Protein AF-0000000082932076 (afdb_homodimer)

pLDDT: mean 90.78, std 7.31, range [43.69, 97.94]

Solvent-accessible surface area (backbone atoms only — not comparable to full-atom values): 14473 Å² total; per-residue (Å²): 127,74,61,69,39,83,71,41,69,59,84,56,41,47,95,61,57,93,89,47,45,58,58,37,38,31,54,35,79,91,73,51,29,33,40,34,33,28,68,79,26,30,40,34,36,27,36,62,89,76,50,41,76,77,48,76,46,77,41,65,89,72,43,81,43,96,82,33,36,67,33,32,56,42,68,37,76,91,74,47,23,36,44,35,32,24,35,54,12,43,29,33,36,31,33,61,87,77,67,43,78,40,78,63,47,68,41,82,72,13,27,29,19,48,28,53,37,96,83,64,52,35,34,42,34,28,25,62,77,36,29,45,35,33,32,27,101,123,73,61,69,38,83,70,41,71,60,85,57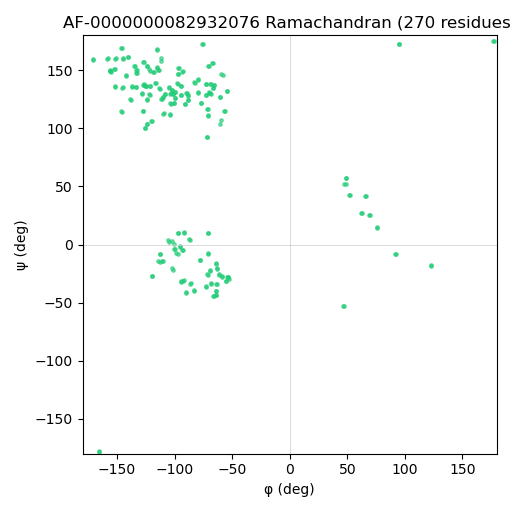,41,47,92,60,57,93,90,46,47,59,58,38,38,32,53,35,79,92,73,51,28,32,39,34,32,28,68,80,26,29,41,33,37,26,36,63,88,76,48,41,75,76,47,76,46,76,42,64,90,73,42,82,43,96,82,33,35,69,34,32,58,42,66,36,75,91,74,49,23,35,44,34,33,24,35,55,11,42,29,33,37,33,33,60,89,77,66,42,78,40,79,65,47,68,42,84,74,13,28,29,19,47,27,52,38,96,83,64,51,34,34,42,36,28,24,63,76,37,29,45,34,31,32,28,101

Structure (mmCIF, N/CA/C/O backbone):
data_AF-0000000082932076-model_v1
#
loop_
_entity.id
_entity.type
_entity.pdbx_description
1 polymer 'Elongator complex protein 1'
#
loop_
_atom_site.group_PDB
_atom_site.id
_atom_site.type_symbol
_atom_site.label_atom_id
_atom_site.label_alt_id
_atom_site.label_comp_id
_atom_site.label_asym_id
_atom_site.label_entity_id
_atom_site.label_seq_id
_atom_site.pdbx_PDB_ins_code
_atom_site.Cartn_x
_atom_site.Cartn_y
_atom_site.Cartn_z
_atom_site.occupancy
_atom_site.B_iso_or_equiv
_atom_site.auth_seq_id
_atom_site.auth_comp_id
_atom_site.auth_asym_id
_atom_site.auth_atom_id
_atom_site.pdbx_PDB_model_num
ATOM 1 N N . MET A 1 1 ? 21.031 0.774 -13.648 1 44.94 1 MET A N 1
ATOM 2 C CA . MET A 1 1 ? 21.016 0.98 -12.203 1 44.94 1 MET A CA 1
ATOM 3 C C . MET A 1 1 ? 20.672 2.426 -11.859 1 44.94 1 MET A C 1
ATOM 5 O O . MET A 1 1 ? 21.5 3.32 -12.008 1 44.94 1 MET A O 1
ATOM 9 N N . LYS A 1 2 ? 19.531 2.842 -12.305 1 58.34 2 LYS A N 1
ATOM 10 C CA . LYS A 1 2 ? 19.328 4.285 -12.281 1 58.34 2 LYS A CA 1
ATOM 11 C C . LYS A 1 2 ? 19.484 4.852 -10.875 1 58.34 2 LYS A C 1
ATOM 13 O O . LYS A 1 2 ? 19.031 4.246 -9.898 1 58.34 2 LYS A O 1
ATOM 18 N N . ASN A 1 3 ? 20.375 5.594 -10.641 1 73.44 3 ASN A N 1
ATOM 19 C CA . ASN A 1 3 ? 20.828 6.168 -9.375 1 73.44 3 ASN A CA 1
ATOM 20 C C . ASN A 1 3 ? 19.719 7 -8.719 1 73.44 3 ASN A C 1
ATOM 22 O O . ASN A 1 3 ? 19.172 7.902 -9.352 1 73.44 3 ASN A O 1
ATOM 26 N N . LEU A 1 4 ? 19.188 6.465 -7.715 1 83.44 4 LE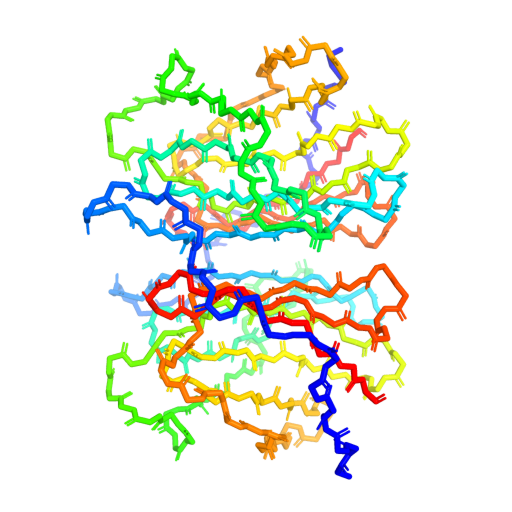U A N 1
ATOM 27 C CA . LEU A 1 4 ? 18.266 7.266 -6.93 1 83.44 4 LEU A CA 1
ATOM 28 C C . LEU A 1 4 ? 18.953 8.5 -6.363 1 83.44 4 LEU A C 1
ATOM 30 O O . LEU A 1 4 ? 20.094 8.43 -5.918 1 83.44 4 LEU A O 1
ATOM 34 N N . VAL A 1 5 ? 18.375 9.586 -6.617 1 87.62 5 VAL A N 1
ATOM 35 C CA . VAL A 1 5 ? 18.922 10.844 -6.121 1 87.62 5 VAL A CA 1
ATOM 36 C C . VAL A 1 5 ? 18.031 11.383 -4.992 1 87.62 5 VAL A C 1
ATOM 38 O O . VAL A 1 5 ? 16.812 11.461 -5.137 1 87.62 5 VAL A O 1
ATOM 41 N N . LEU A 1 6 ? 18.688 11.703 -3.941 1 88.81 6 LEU A N 1
ATOM 42 C CA . LEU A 1 6 ? 17.969 12.359 -2.846 1 88.81 6 LEU A CA 1
ATOM 43 C C . LEU A 1 6 ? 17.594 13.789 -3.217 1 88.81 6 LEU A C 1
ATOM 45 O O . LEU A 1 6 ? 18.469 14.602 -3.523 1 88.81 6 LEU A O 1
ATOM 49 N N . GLN A 1 7 ? 16.281 13.984 -3.266 1 86.25 7 GLN A N 1
ATOM 50 C CA . GLN A 1 7 ? 15.805 15.32 -3.617 1 86.25 7 GLN A CA 1
ATOM 51 C C . GLN A 1 7 ? 15.633 16.188 -2.375 1 86.25 7 GLN A C 1
ATOM 53 O O . GLN A 1 7 ? 15.938 17.375 -2.398 1 86.25 7 GLN A O 1
ATOM 58 N N . ARG A 1 8 ? 15.117 15.625 -1.383 1 87.25 8 ARG A N 1
ATOM 59 C CA . ARG A 1 8 ? 14.852 16.359 -0.151 1 87.25 8 ARG A CA 1
ATOM 60 C C . ARG A 1 8 ? 14.898 15.438 1.061 1 87.25 8 ARG A C 1
ATOM 62 O O . ARG A 1 8 ? 14.414 14.305 1.003 1 87.25 8 ARG A O 1
ATOM 69 N N . ASP A 1 9 ? 15.562 15.992 2.059 1 87.44 9 ASP A N 1
ATOM 70 C CA . ASP A 1 9 ? 15.594 15.383 3.385 1 87.44 9 ASP A CA 1
ATOM 71 C C . ASP A 1 9 ? 15.094 16.359 4.449 1 87.44 9 ASP A C 1
ATOM 73 O O . ASP A 1 9 ? 15.781 17.328 4.781 1 87.44 9 ASP A O 1
ATOM 77 N N . TRP A 1 10 ? 13.844 16.141 4.898 1 81.25 10 TRP A N 1
ATOM 78 C CA . TRP A 1 10 ? 13.266 17.094 5.832 1 81.25 10 TRP A CA 1
ATOM 79 C C . TRP A 1 10 ? 13.938 17 7.199 1 81.25 10 TRP A C 1
ATOM 81 O O . TRP A 1 10 ? 13.688 17.828 8.078 1 81.25 10 TRP A O 1
ATOM 91 N N . GLN A 1 11 ? 15.047 16.281 7.387 1 72.81 11 GLN A N 1
ATOM 92 C CA . GLN A 1 11 ? 15.82 16.109 8.609 1 72.81 11 GLN A CA 1
ATOM 93 C C . GLN A 1 11 ? 14.922 15.82 9.805 1 72.81 11 GLN A C 1
ATOM 95 O O . GLN A 1 11 ? 15.172 14.883 10.562 1 72.81 11 GLN A O 1
ATOM 100 N N . ARG A 1 12 ? 13.781 16.875 9.969 1 76.44 12 ARG A N 1
ATOM 101 C CA . ARG A 1 12 ? 12.844 16.641 11.062 1 76.44 12 ARG A CA 1
ATOM 102 C C . ARG A 1 12 ? 11.805 15.602 10.672 1 76.44 12 ARG A C 1
ATOM 104 O O . ARG A 1 12 ? 11.266 15.633 9.562 1 76.44 12 ARG A O 1
ATOM 111 N N . GLY A 1 13 ? 11.641 14.672 11.508 1 83.44 13 GLY A N 1
ATOM 112 C CA . GLY A 1 13 ? 10.617 13.656 11.312 1 83.44 13 GLY A CA 1
ATOM 113 C C . GLY A 1 13 ? 9.203 14.195 11.477 1 83.44 13 GLY A C 1
ATOM 114 O O . GLY A 1 13 ? 9.008 15.289 12 1 83.44 13 GLY A O 1
ATOM 115 N N . ILE A 1 14 ? 8.242 13.57 10.828 1 90.69 14 ILE A N 1
ATOM 116 C CA . ILE A 1 14 ? 6.828 13.859 11.047 1 90.69 14 ILE A CA 1
ATOM 117 C C . ILE A 1 14 ? 6.5 13.719 12.531 1 90.69 14 ILE A C 1
ATOM 119 O O . ILE A 1 14 ? 6.969 12.781 13.188 1 90.69 14 ILE A O 1
ATOM 123 N N . ALA A 1 15 ? 5.816 14.695 13.109 1 92.38 15 ALA A N 1
ATOM 124 C CA . ALA A 1 15 ? 5.484 14.695 14.531 1 92.38 15 ALA A CA 1
ATOM 125 C C . ALA A 1 15 ? 4.41 13.656 14.852 1 92.38 15 ALA A C 1
ATOM 127 O O . ALA A 1 15 ? 3.215 13.961 14.805 1 92.38 15 ALA A O 1
ATOM 128 N N . LEU A 1 16 ? 4.824 12.5 15.219 1 94.25 16 LEU A N 1
ATOM 129 C CA . LEU A 1 16 ? 3.922 11.422 15.602 1 94.25 16 LEU A CA 1
ATOM 130 C C . LEU A 1 16 ? 4.043 11.125 17.094 1 94.25 16 LEU A C 1
ATOM 132 O O . LEU A 1 16 ? 5.012 11.531 17.734 1 94.25 16 LEU A O 1
ATOM 136 N N . HIS A 1 17 ? 3.031 10.477 17.656 1 93.19 17 HIS A N 1
ATOM 137 C CA . HIS A 1 17 ? 3.168 9.914 18.984 1 93.19 17 HIS A CA 1
ATOM 138 C C . HIS A 1 17 ? 4.297 8.891 19.047 1 93.19 17 HIS A C 1
ATOM 140 O O . HIS A 1 17 ? 4.578 8.219 18.047 1 93.19 17 HIS A O 1
ATOM 146 N N . PRO A 1 18 ? 5 8.742 20.109 1 90.5 18 PRO A N 1
ATOM 147 C CA . PRO A 1 18 ? 6.16 7.859 20.219 1 90.5 18 PRO A CA 1
ATOM 148 C C . PRO A 1 18 ? 5.852 6.426 19.781 1 90.5 18 PRO A C 1
ATOM 150 O O . PRO A 1 18 ? 6.723 5.742 19.25 1 90.5 18 PRO A O 1
ATOM 153 N N . ASP A 1 19 ? 4.605 5.973 19.938 1 92.12 19 ASP A N 1
ATOM 154 C CA . ASP A 1 19 ? 4.262 4.594 19.594 1 92.12 19 ASP A CA 1
ATOM 155 C C . ASP A 1 19 ? 3.541 4.52 18.25 1 92.12 19 ASP A C 1
ATOM 157 O O . ASP A 1 19 ? 3.137 3.441 17.812 1 92.12 19 ASP A O 1
ATOM 161 N N . GLU A 1 20 ? 3.428 5.652 17.672 1 93.75 20 GLU A N 1
ATOM 162 C CA . GLU A 1 20 ? 2.73 5.742 16.391 1 93.75 20 GLU A CA 1
ATOM 163 C C . GLU A 1 20 ? 3.705 5.652 15.219 1 93.75 20 GLU A C 1
ATOM 165 O O . GLU A 1 20 ? 4.809 6.199 15.281 1 93.75 20 GLU A O 1
ATOM 170 N N . PHE A 1 21 ? 3.348 4.898 14.227 1 93.12 21 PHE A N 1
ATOM 171 C CA . PHE A 1 21 ? 4.195 4.816 13.047 1 93.12 21 PHE A CA 1
ATOM 172 C C . PHE A 1 21 ? 3.355 4.773 11.773 1 93.12 21 PHE A C 1
ATOM 174 O O . PHE A 1 21 ? 2.152 4.504 11.828 1 93.12 21 PHE A O 1
ATOM 181 N N . VAL A 1 22 ? 3.996 5.074 10.656 1 96 22 VAL A N 1
ATOM 182 C CA . VAL A 1 22 ? 3.312 5.133 9.367 1 96 22 VAL A CA 1
ATOM 183 C C . VAL A 1 22 ? 3.199 3.73 8.781 1 96 22 VAL A C 1
ATOM 185 O O . VAL A 1 22 ? 4.152 2.947 8.836 1 96 22 VAL A O 1
ATOM 188 N N . VAL A 1 23 ? 1.999 3.445 8.172 1 95.5 23 VAL A N 1
ATOM 189 C CA . VAL A 1 23 ? 1.801 2.105 7.629 1 95.5 23 VAL A CA 1
ATOM 190 C C . VAL A 1 23 ? 1.544 2.189 6.125 1 95.5 23 VAL A C 1
ATOM 192 O O . VAL A 1 23 ? 1.783 1.227 5.395 1 95.5 23 VAL A O 1
ATOM 195 N N . HIS A 1 24 ? 0.994 3.305 5.645 1 96.69 24 HIS A N 1
ATOM 196 C CA . HIS A 1 24 ? 0.772 3.545 4.223 1 96.69 24 HIS A CA 1
ATOM 197 C C . HIS A 1 24 ? 0.963 5.016 3.875 1 96.69 24 HIS A C 1
ATOM 199 O O . HIS A 1 24 ? 0.885 5.883 4.75 1 96.69 24 HIS A O 1
ATOM 205 N N . CYS A 1 25 ? 1.193 5.23 2.604 1 96.75 25 CYS A N 1
ATOM 206 C CA . CYS A 1 25 ? 1.239 6.613 2.139 1 96.75 25 CYS A CA 1
ATOM 207 C C . CYS A 1 25 ? 0.804 6.715 0.682 1 96.75 25 CYS A C 1
ATOM 209 O O . CYS A 1 25 ? 0.735 5.707 -0.021 1 96.75 25 CYS A O 1
ATOM 211 N N . CYS A 1 26 ? 0.442 7.859 0.303 1 95.38 26 CYS A N 1
ATOM 212 C CA . CYS A 1 26 ? 0.214 8.18 -1.101 1 95.38 26 CYS A CA 1
ATOM 213 C C . CYS A 1 26 ? 0.456 9.664 -1.365 1 95.38 26 CYS A C 1
ATOM 215 O O . CYS A 1 26 ? 0.347 10.484 -0.455 1 95.38 26 CYS A O 1
ATOM 217 N N . THR A 1 27 ? 0.844 9.945 -2.533 1 91.81 27 THR A N 1
ATOM 218 C CA . THR A 1 27 ? 1.112 11.328 -2.91 1 91.81 27 THR A CA 1
ATOM 219 C C . THR A 1 27 ? -0.121 11.961 -3.545 1 91.81 27 THR A C 1
ATOM 221 O O . THR A 1 27 ? -0.963 11.266 -4.113 1 91.81 27 THR A O 1
ATOM 224 N N . CYS A 1 28 ? -0.227 13.219 -3.332 1 88.75 28 CYS A N 1
ATOM 225 C CA . CYS A 1 28 ? -1.191 14.047 -4.047 1 88.75 28 CYS A CA 1
ATOM 226 C C . CYS A 1 28 ? -0.501 15.234 -4.715 1 88.75 28 CYS A C 1
ATOM 228 O O . CYS A 1 28 ? -0.232 16.25 -4.07 1 88.75 28 CYS A O 1
ATOM 230 N N . ALA A 1 29 ? -0.304 15.047 -5.949 1 79.56 29 ALA A N 1
ATOM 231 C CA . ALA A 1 29 ? 0.423 16.078 -6.684 1 79.56 29 ALA A CA 1
ATOM 232 C C . ALA A 1 29 ? -0.4 17.359 -6.797 1 79.56 29 ALA A C 1
ATOM 234 O O . ALA A 1 29 ? 0.15 18.469 -6.77 1 79.56 29 ALA A O 1
ATOM 235 N N . ALA A 1 30 ? -1.683 17.156 -6.895 1 79.88 30 ALA A N 1
ATOM 236 C CA . ALA A 1 30 ? -2.555 18.312 -7.066 1 79.88 30 ALA A CA 1
ATOM 237 C C . ALA A 1 30 ? -2.488 19.234 -5.855 1 79.88 30 ALA A C 1
ATOM 239 O O . ALA A 1 30 ? -2.529 20.453 -5.992 1 79.88 30 ALA A O 1
ATOM 240 N N . GLU A 1 31 ? -2.316 18.703 -4.688 1 81.06 31 GLU A N 1
ATOM 241 C CA . GLU A 1 31 ? -2.303 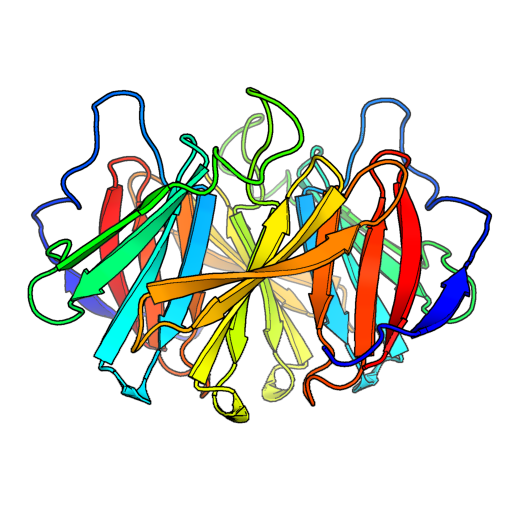19.484 -3.457 1 81.06 31 GLU A CA 1
ATOM 242 C C . GLU A 1 31 ? -0.886 19.625 -2.908 1 81.06 31 GLU A C 1
ATOM 244 O O . GLU A 1 31 ? -0.682 20.234 -1.85 1 81.06 31 GLU A O 1
ATOM 249 N N . GLN A 1 32 ? 0.12 19.109 -3.643 1 83.94 32 GLN A N 1
ATOM 250 C CA . GLN A 1 32 ? 1.505 19.141 -3.184 1 83.94 32 GLN A CA 1
ATOM 251 C C . GLN A 1 32 ? 1.614 18.672 -1.734 1 83.94 32 GLN A C 1
ATOM 253 O O . GLN A 1 32 ? 2.188 19.375 -0.894 1 83.94 32 GLN A O 1
ATOM 258 N N . CYS A 1 33 ? 1.074 17.562 -1.473 1 92.06 33 CYS A N 1
ATOM 259 C CA . CYS A 1 33 ? 1.088 17.031 -0.118 1 92.06 33 CYS A CA 1
ATOM 260 C C . CYS A 1 33 ? 1.186 15.508 -0.14 1 92.06 33 CYS A C 1
ATOM 262 O O . CYS A 1 33 ? 1.212 14.898 -1.211 1 92.06 33 CYS A O 1
ATOM 264 N N . LEU A 1 34 ? 1.437 14.977 1.038 1 93.94 34 LEU A N 1
ATOM 265 C CA . LEU A 1 34 ? 1.408 13.531 1.273 1 93.94 34 LEU A CA 1
ATOM 266 C C . LEU A 1 34 ? 0.301 13.164 2.256 1 93.94 34 LEU A C 1
ATOM 268 O O . LEU A 1 34 ? 0.039 13.906 3.207 1 93.94 34 LEU A O 1
ATOM 272 N N . TYR A 1 35 ? -0.332 12.117 1.935 1 96.81 35 TYR A N 1
ATOM 273 C CA . TYR A 1 35 ? -1.237 11.531 2.912 1 96.81 35 TYR A CA 1
ATOM 274 C C . TYR A 1 35 ? -0.631 10.273 3.527 1 96.81 35 TYR A C 1
ATOM 276 O O . TYR A 1 35 ? -0.063 9.438 2.818 1 96.81 35 TYR A O 1
ATOM 284 N N . LEU A 1 36 ? -0.74 10.164 4.82 1 97.38 36 LEU A N 1
ATOM 285 C CA . LEU A 1 36 ? -0.178 9.031 5.555 1 97.38 36 LEU A CA 1
ATOM 286 C C . LEU A 1 36 ? -1.249 8.344 6.391 1 97.38 36 LEU A C 1
ATOM 288 O O . LEU A 1 36 ? -2.1 9.008 6.988 1 97.38 36 LEU A O 1
ATOM 292 N N . ALA A 1 37 ? -1.257 7.078 6.367 1 97.75 37 ALA A N 1
ATOM 293 C CA . ALA A 1 37 ? -2.006 6.293 7.348 1 97.75 37 ALA A CA 1
ATOM 294 C C . ALA A 1 37 ? -1.1 5.82 8.477 1 97.75 37 ALA A C 1
ATOM 296 O O . ALA A 1 37 ? 0.037 5.406 8.242 1 97.75 37 ALA A O 1
ATOM 297 N N . THR A 1 38 ? -1.593 5.887 9.68 1 96.56 38 THR A N 1
ATOM 298 C CA . THR A 1 38 ? -0.748 5.539 10.82 1 96.56 38 THR A CA 1
ATOM 299 C C . THR A 1 38 ? -1.278 4.297 11.531 1 96.56 38 THR A C 1
ATOM 301 O O . THR A 1 38 ? -2.381 3.83 11.234 1 96.56 38 THR A O 1
ATOM 304 N N . SER A 1 39 ? -0.478 3.732 12.406 1 93.75 39 SER A N 1
ATOM 305 C CA . SER A 1 39 ? -0.818 2.561 13.203 1 93.75 39 SER A CA 1
ATOM 306 C C . SER A 1 39 ? -1.982 2.852 14.148 1 93.75 39 SER A C 1
ATOM 308 O O . SER A 1 39 ? -2.584 1.93 14.703 1 93.75 39 SER A O 1
ATOM 310 N N . TYR A 1 40 ? -2.318 4.133 14.398 1 94.62 40 TYR A N 1
ATOM 311 C CA . TYR A 1 40 ? -3.447 4.52 15.234 1 94.62 40 TYR A CA 1
ATOM 312 C C . TYR A 1 40 ? -4.734 4.582 14.422 1 94.62 40 TYR A C 1
ATOM 314 O O . TYR A 1 40 ? -5.766 5.043 14.922 1 94.62 40 TYR A O 1
ATOM 322 N N . CYS A 1 41 ? -4.688 4.219 13.18 1 96.75 41 CYS A N 1
ATOM 323 C CA . CYS A 1 41 ? -5.832 4.25 12.273 1 96.75 41 CYS A CA 1
ATOM 324 C C . CYS A 1 41 ? -6.289 5.684 12.023 1 96.75 41 CYS A C 1
ATOM 326 O O . CYS A 1 41 ? -7.484 5.977 12.07 1 96.75 41 CYS A O 1
ATOM 328 N N . ASP A 1 42 ? -5.301 6.535 11.844 1 96.62 42 ASP A N 1
ATOM 329 C CA . ASP A 1 42 ? -5.512 7.93 11.469 1 96.62 42 ASP A CA 1
ATOM 330 C C . ASP A 1 42 ? -4.965 8.219 10.07 1 96.62 42 ASP A C 1
ATOM 332 O O . ASP A 1 42 ? -4.016 7.57 9.633 1 96.62 42 ASP A O 1
ATOM 336 N N . ILE A 1 43 ? -5.594 9.156 9.43 1 97.88 43 ILE A N 1
ATOM 337 C CA . ILE A 1 43 ? -5.035 9.727 8.203 1 97.88 43 ILE A CA 1
ATOM 338 C C . ILE A 1 43 ? -4.441 11.102 8.5 1 97.88 43 ILE A C 1
ATOM 340 O O . ILE A 1 43 ? -5.082 11.938 9.141 1 97.88 43 ILE A O 1
ATOM 344 N N . LEU A 1 44 ? -3.207 11.25 8.055 1 97.38 44 LEU A N 1
ATOM 345 C CA . LEU A 1 44 ? -2.529 12.531 8.203 1 97.38 44 LEU A CA 1
ATOM 346 C C . LEU A 1 44 ? -2.293 13.18 6.84 1 97.38 44 LEU A C 1
ATOM 348 O O . LEU A 1 44 ? -1.911 12.5 5.883 1 97.38 44 LEU A O 1
ATOM 352 N N . ARG A 1 45 ? -2.572 14.391 6.734 1 96.88 45 ARG A N 1
ATOM 353 C CA . ARG A 1 45 ? -2.078 15.188 5.617 1 96.88 45 ARG A CA 1
ATOM 354 C C . ARG A 1 45 ? -0.784 15.906 5.988 1 96.88 45 ARG A C 1
ATOM 356 O O . ARG A 1 45 ? -0.725 16.609 6.996 1 96.88 45 ARG A O 1
ATOM 363 N N . VAL A 1 46 ? 0.172 15.719 5.145 1 95.31 46 VAL A N 1
ATOM 364 C CA . VAL A 1 46 ? 1.484 16.297 5.402 1 95.31 46 VAL A CA 1
ATOM 365 C C . VAL A 1 46 ? 1.876 17.219 4.25 1 95.31 46 VAL A C 1
ATOM 367 O O . VAL A 1 46 ? 1.859 16.812 3.086 1 95.31 46 VAL A O 1
ATOM 370 N N . ALA A 1 47 ? 2.256 18.391 4.609 1 91.25 47 ALA A N 1
ATOM 371 C CA . ALA A 1 47 ? 2.721 19.328 3.596 1 91.25 47 ALA A CA 1
ATOM 372 C C . ALA A 1 47 ? 4.07 18.906 3.025 1 91.25 47 ALA A C 1
ATOM 374 O O . ALA A 1 47 ? 5.004 18.609 3.775 1 91.25 47 ALA A O 1
ATOM 375 N N . ALA A 1 48 ? 4.152 18.891 1.752 1 84.12 48 ALA A N 1
ATOM 376 C CA . ALA A 1 48 ? 5.344 18.375 1.092 1 84.12 48 ALA A CA 1
ATOM 377 C C . ALA A 1 48 ? 6.531 19.312 1.271 1 84.12 48 ALA A C 1
ATOM 379 O O . ALA A 1 48 ? 7.684 18.891 1.205 1 84.12 48 ALA A O 1
ATOM 380 N N . ASP A 1 49 ? 6.293 20.547 1.464 1 83.38 49 ASP A N 1
ATOM 381 C CA . ASP A 1 49 ? 7.375 21.531 1.543 1 83.38 49 ASP A CA 1
ATOM 382 C C . ASP A 1 49 ? 7.926 21.625 2.965 1 83.38 49 ASP A C 1
ATOM 384 O O . ASP A 1 49 ? 9.133 21.781 3.16 1 83.38 49 ASP A O 1
ATOM 388 N N . THR A 1 50 ? 7.113 21.438 3.992 1 84.44 50 THR A N 1
ATOM 389 C CA . THR A 1 50 ? 7.551 21.672 5.367 1 84.44 50 THR A CA 1
ATOM 390 C C . THR A 1 50 ? 7.574 20.359 6.145 1 84.44 50 THR A C 1
ATOM 392 O O . THR A 1 50 ? 8.148 20.281 7.234 1 84.44 50 THR A O 1
ATOM 395 N N . ALA A 1 51 ? 6.953 19.281 5.633 1 87.19 51 ALA A N 1
ATOM 396 C CA . ALA A 1 51 ? 6.809 18 6.32 1 87.19 51 ALA A CA 1
ATOM 397 C C . ALA A 1 51 ? 6 18.156 7.602 1 87.19 51 ALA A C 1
ATOM 399 O O . ALA A 1 51 ? 6.188 17.406 8.555 1 87.19 51 ALA A O 1
ATOM 400 N N . GLU A 1 52 ? 5.145 19.156 7.594 1 92 52 GLU A N 1
ATOM 401 C CA . GLU A 1 52 ? 4.285 19.391 8.75 1 92 52 GLU A CA 1
ATOM 402 C C . GLU A 1 52 ? 2.906 18.766 8.547 1 92 52 GLU A C 1
ATOM 404 O O . GLU A 1 52 ? 2.367 18.781 7.438 1 92 52 GLU A O 1
ATOM 409 N N . ILE A 1 53 ? 2.387 18.328 9.656 1 95.56 53 ILE A N 1
ATOM 410 C CA . ILE A 1 53 ? 1.021 17.812 9.617 1 95.56 53 ILE A CA 1
ATOM 411 C C . ILE A 1 53 ? 0.038 18.984 9.57 1 95.56 53 ILE A C 1
ATOM 413 O O . ILE A 1 53 ? 0.04 19.844 10.453 1 95.56 53 ILE A O 1
ATOM 417 N N . THR A 1 54 ? -0.764 18.984 8.516 1 95.56 54 THR A N 1
ATOM 418 C CA . THR A 1 54 ? -1.729 20.078 8.383 1 95.56 54 THR A CA 1
ATOM 419 C C . THR A 1 54 ? -3.08 19.672 8.969 1 95.56 54 THR A C 1
ATOM 421 O O . THR A 1 54 ? -3.832 20.516 9.445 1 95.56 54 THR A O 1
ATOM 424 N N . TRP A 1 55 ? -3.443 18.422 8.898 1 96 55 TRP A N 1
ATOM 425 C CA . TRP A 1 55 ? -4.609 17.922 9.625 1 96 55 TRP A CA 1
ATOM 426 C C . TRP A 1 55 ? -4.516 16.422 9.836 1 96 55 TRP A C 1
ATOM 428 O O . TRP A 1 55 ? -3.68 15.75 9.219 1 96 55 TRP A O 1
ATOM 438 N N . ARG A 1 56 ? -5.293 15.961 10.812 1 96.44 56 ARG A N 1
ATOM 439 C CA . ARG A 1 56 ? -5.414 14.562 11.211 1 96.44 56 ARG A CA 1
ATOM 440 C C . ARG A 1 56 ? -6.875 14.133 11.25 1 96.44 56 ARG A C 1
ATOM 442 O O . ARG A 1 56 ? -7.734 14.867 11.727 1 96.44 56 ARG A O 1
ATOM 449 N N . GLN A 1 57 ? -7.207 13.039 10.625 1 96.81 57 GLN A N 1
ATOM 450 C CA . GLN A 1 57 ? -8.555 12.484 10.594 1 96.81 57 GLN A CA 1
ATOM 451 C C . GLN A 1 57 ? -8.594 11.086 11.203 1 96.81 57 GLN A C 1
ATOM 453 O O . GLN A 1 57 ? -8.133 10.125 10.578 1 96.81 57 GLN A O 1
ATOM 458 N N . PRO A 1 58 ? -9.148 10.953 12.422 1 96.06 58 PRO A N 1
ATOM 459 C CA . PRO A 1 58 ? -9.312 9.609 12.977 1 96.06 58 PRO A CA 1
ATOM 460 C C . PRO A 1 58 ? -10.359 8.789 12.227 1 96.06 58 PRO A C 1
ATOM 462 O O . PRO A 1 58 ? -11.375 9.328 11.789 1 96.06 58 PRO A O 1
ATOM 465 N N . LEU A 1 59 ? -10 7.539 12.023 1 96.56 59 LEU A N 1
ATOM 466 C CA . LEU A 1 59 ? -10.938 6.637 11.367 1 96.56 59 LEU A CA 1
ATOM 467 C C . LEU A 1 59 ? -11.656 5.758 12.391 1 96.56 59 LEU A C 1
ATOM 469 O O . LEU A 1 59 ? -12.539 4.98 12.031 1 96.56 59 LEU A O 1
ATOM 473 N N . GLY A 1 60 ? -11.336 5.836 13.578 1 88.38 60 GLY A N 1
ATOM 474 C CA . GLY A 1 60 ? -11.805 4.977 14.648 1 88.38 60 GLY A CA 1
ATOM 475 C C . GLY A 1 60 ? -13.312 4.938 14.758 1 88.38 60 GLY A C 1
ATOM 476 O O . GLY A 1 60 ? -13.883 3.924 15.172 1 88.38 60 GLY A O 1
ATOM 477 N N . THR A 1 61 ? -13.984 6.043 14.414 1 86.88 61 THR A N 1
ATOM 478 C CA . THR A 1 61 ? -15.43 6.109 14.594 1 86.88 61 THR A CA 1
ATOM 479 C C . THR A 1 61 ? -16.141 5.168 13.617 1 86.88 61 THR A C 1
ATOM 481 O O . THR A 1 61 ? -17.25 4.719 13.883 1 86.88 61 THR A O 1
ATOM 484 N N . VAL A 1 62 ? -15.484 4.836 12.555 1 90 62 VAL A N 1
ATOM 485 C CA . VAL A 1 62 ? -16.125 4.012 11.539 1 90 62 VAL A CA 1
ATOM 486 C C . VAL A 1 62 ? -15.461 2.639 11.484 1 90 62 VAL A C 1
ATOM 488 O O . VAL A 1 62 ? -15.961 1.726 10.82 1 90 62 VAL A O 1
ATOM 491 N N . ALA A 1 63 ? -14.383 2.482 12.195 1 89.06 63 ALA A N 1
ATOM 492 C CA . ALA A 1 63 ? -13.656 1.215 12.203 1 89.06 63 ALA A CA 1
ATOM 493 C C . ALA A 1 63 ? -14.422 0.152 12.992 1 89.06 63 ALA A C 1
ATOM 495 O O . ALA A 1 63 ? -14.977 0.438 14.055 1 89.06 63 ALA A O 1
ATOM 496 N N . GLY A 1 64 ? -14.414 -1.048 12.422 1 85.88 64 GLY A N 1
ATOM 497 C CA . GLY A 1 64 ? -15.18 -2.135 13.016 1 85.88 64 GLY A CA 1
ATOM 498 C C . GLY A 1 64 ? -14.586 -2.646 14.312 1 85.88 64 GLY A C 1
ATOM 499 O O . GLY A 1 64 ? -15.195 -3.469 15 1 85.88 64 GLY A O 1
ATOM 500 N N . GLY A 1 65 ? -13.398 -2.178 14.68 1 86.19 65 GLY A N 1
ATOM 501 C CA . GLY A 1 65 ? -12.766 -2.619 15.906 1 86.19 65 GLY A CA 1
ATOM 502 C C . GLY A 1 65 ? -11.531 -1.815 16.266 1 86.19 65 GLY A C 1
ATOM 503 O O . GLY A 1 65 ? -10.969 -1.125 15.414 1 86.19 65 GLY A O 1
ATOM 504 N N . PRO A 1 66 ? -11.188 -1.875 17.547 1 86 66 PRO A N 1
ATOM 505 C CA . PRO A 1 66 ? -10.031 -1.104 18.016 1 86 66 PRO A CA 1
ATOM 506 C C . PRO A 1 66 ? -8.727 -1.555 17.359 1 86 66 PRO A C 1
ATOM 508 O O . PRO A 1 66 ? -7.754 -0.794 17.328 1 86 66 PRO A O 1
ATOM 511 N N . ASP A 1 67 ? -8.727 -2.777 16.844 1 91.12 67 ASP A N 1
ATOM 512 C CA . ASP A 1 67 ? -7.5 -3.314 16.266 1 91.12 67 ASP A CA 1
ATOM 513 C C . ASP A 1 67 ? -7.477 -3.131 14.75 1 91.12 67 ASP A C 1
ATOM 515 O O . ASP A 1 67 ? -6.594 -3.654 14.07 1 91.12 67 ASP A O 1
ATOM 519 N N . SER A 1 68 ? -8.453 -2.357 14.305 1 95 68 SER A N 1
ATOM 520 C CA . SER A 1 68 ? -8.531 -2.146 12.867 1 95 68 SER A CA 1
ATOM 521 C C . SER A 1 68 ? -7.332 -1.355 12.359 1 95 68 SER A C 1
ATOM 523 O O . SER A 1 68 ? -6.898 -0.393 12.992 1 95 68 SER A O 1
ATOM 525 N N . VAL A 1 69 ? -6.758 -1.815 11.273 1 94.69 69 VAL A N 1
ATOM 526 C CA . VAL A 1 69 ? -5.621 -1.12 10.68 1 94.69 69 VAL A CA 1
ATOM 527 C C . VAL A 1 69 ? -5.93 -0.781 9.219 1 94.69 69 VAL A C 1
ATOM 529 O O . VAL A 1 69 ? -6.754 -1.441 8.586 1 94.69 69 VAL A O 1
ATOM 532 N N . VAL A 1 70 ? -5.316 0.25 8.703 1 97.44 70 VAL A N 1
ATOM 533 C CA . VAL A 1 70 ? -5.465 0.625 7.301 1 97.44 70 VAL A CA 1
ATOM 534 C C . VAL A 1 70 ? -4.723 -0.373 6.414 1 97.44 70 VAL A C 1
ATOM 536 O O . VAL A 1 70 ? -3.539 -0.646 6.633 1 97.44 70 VAL A O 1
ATOM 539 N N . THR A 1 71 ? -5.395 -0.9 5.414 1 96.88 71 THR A N 1
ATOM 540 C CA . THR A 1 71 ? -4.793 -1.919 4.562 1 96.88 71 THR A CA 1
ATOM 541 C C . THR A 1 71 ? -4.535 -1.369 3.162 1 96.88 71 THR A C 1
ATOM 543 O O . THR A 1 71 ? -3.795 -1.972 2.381 1 96.88 71 THR A O 1
ATOM 546 N N . SER A 1 72 ? -5.117 -0.253 2.855 1 97.06 72 SER A N 1
ATOM 547 C CA . SER A 1 72 ? -4.859 0.43 1.594 1 97.06 72 SER A CA 1
ATOM 548 C C . SER A 1 72 ? -5.152 1.923 1.702 1 97.06 72 SER A C 1
ATOM 550 O O . SER A 1 72 ? -6 2.338 2.494 1 97.06 72 SER A O 1
ATOM 552 N N . LEU A 1 73 ? -4.473 2.707 1.007 1 97.19 73 LEU A N 1
ATOM 553 C CA . LEU A 1 73 ? -4.621 4.152 0.912 1 97.19 73 LEU A CA 1
ATOM 554 C C . LEU A 1 73 ? -4.293 4.645 -0.495 1 97.19 73 LEU A C 1
ATOM 556 O O . LEU A 1 73 ? -3.158 4.508 -0.955 1 97.19 73 LEU A O 1
ATOM 560 N N . THR A 1 74 ? -5.301 5.16 -1.163 1 94 74 THR A N 1
ATOM 561 C CA . THR A 1 74 ? -5.113 5.621 -2.535 1 94 74 THR A CA 1
ATOM 562 C C . THR A 1 74 ? -5.816 6.957 -2.756 1 94 74 THR A C 1
ATOM 564 O O . THR A 1 74 ? -6.945 7.156 -2.301 1 94 74 THR A O 1
ATOM 567 N N . TYR A 1 75 ? -5.141 7.82 -3.398 1 93.94 75 TYR A N 1
ATOM 568 C CA . TYR A 1 75 ? -5.762 9.094 -3.746 1 93.94 75 TYR A CA 1
ATOM 569 C C . TYR A 1 75 ? -6.465 9.008 -5.098 1 93.94 75 TYR A C 1
ATOM 571 O O . TYR A 1 75 ? -5.871 8.555 -6.082 1 93.94 75 TYR A O 1
ATOM 579 N N . CYS A 1 76 ? -7.66 9.445 -5.078 1 91.5 76 CYS A N 1
ATOM 580 C CA . CYS A 1 76 ? -8.445 9.516 -6.305 1 91.5 76 CYS A CA 1
ATOM 581 C C . CYS A 1 76 ? -8.539 10.953 -6.809 1 91.5 76 CYS A C 1
ATOM 583 O O . CYS A 1 76 ? -9.25 11.773 -6.23 1 91.5 76 CYS A O 1
ATOM 585 N N . LEU A 1 77 ? -7.91 11.18 -7.941 1 86.69 77 LEU A N 1
ATOM 586 C CA . LEU A 1 77 ? -7.863 12.523 -8.5 1 86.69 77 LEU A CA 1
ATOM 587 C C . LEU A 1 77 ? -9.25 12.984 -8.93 1 86.69 77 LEU A C 1
ATOM 589 O O . LEU A 1 77 ? -9.672 14.102 -8.602 1 86.69 77 LEU A O 1
ATOM 593 N N . GLU A 1 78 ? -9.922 12.094 -9.57 1 85.44 78 GLU A N 1
ATOM 594 C CA . GLU A 1 78 ? -11.227 12.461 -10.117 1 85.44 78 GLU A CA 1
ATOM 595 C C . GLU A 1 78 ? -12.211 12.82 -9.008 1 85.44 78 GLU A C 1
ATOM 597 O O . GLU A 1 78 ? -12.977 13.773 -9.141 1 85.44 78 GLU A O 1
ATOM 602 N N . ALA A 1 79 ? -12.195 12.102 -7.934 1 87.5 79 ALA A N 1
ATOM 603 C CA . ALA A 1 79 ? -13.141 12.305 -6.836 1 87.5 79 ALA A CA 1
ATOM 604 C C . ALA A 1 79 ? -12.539 13.211 -5.762 1 87.5 79 ALA A C 1
ATOM 606 O O . ALA A 1 79 ? -13.203 13.555 -4.785 1 87.5 79 ALA A O 1
ATOM 607 N N . GLU A 1 80 ? -11.305 13.609 -5.965 1 90.06 80 GLU A N 1
ATOM 608 C CA . GLU A 1 80 ? -10.578 14.477 -5.047 1 90.06 80 GLU A CA 1
ATOM 609 C C . GLU A 1 80 ? -10.68 13.969 -3.609 1 90.06 80 GLU A C 1
ATOM 611 O O . GLU A 1 80 ? -11.109 14.711 -2.719 1 90.06 80 GLU A O 1
ATOM 616 N N . GLY A 1 81 ? -10.281 12.805 -3.439 1 95.19 81 GLY A N 1
ATOM 617 C CA . GLY A 1 81 ? -10.367 12.188 -2.127 1 95.19 81 GLY A CA 1
ATOM 618 C C . GLY A 1 81 ? -9.539 10.922 -2.012 1 95.19 81 GLY A C 1
ATOM 619 O O . GLY A 1 81 ? -8.797 10.57 -2.93 1 95.19 81 GLY A O 1
ATOM 620 N N . LEU A 1 82 ? -9.664 10.359 -0.8 1 96.31 82 LEU A N 1
ATOM 621 C CA . LEU A 1 82 ? -8.875 9.18 -0.483 1 96.31 82 LEU A CA 1
ATOM 622 C C . LEU A 1 82 ? -9.766 7.941 -0.382 1 96.31 82 LEU A C 1
ATOM 624 O O . LEU A 1 82 ? -10.797 7.969 0.298 1 96.31 82 LEU A O 1
ATOM 628 N N . SER A 1 83 ? -9.406 6.953 -1.102 1 95.69 83 SER A N 1
ATOM 629 C CA . SER A 1 83 ? -9.984 5.629 -0.888 1 95.69 83 SER A CA 1
ATOM 630 C C . SER A 1 83 ? -9.195 4.848 0.159 1 95.69 83 SER A C 1
ATOM 632 O O . SER A 1 83 ? -7.977 4.707 0.052 1 95.69 83 SER A O 1
ATOM 634 N N . ILE A 1 84 ? -9.891 4.305 1.17 1 97.06 84 ILE A N 1
ATOM 635 C CA . ILE A 1 84 ? -9.258 3.666 2.318 1 97.06 84 ILE A CA 1
ATOM 636 C C . ILE A 1 84 ? -9.945 2.332 2.607 1 97.06 84 ILE A C 1
ATOM 638 O O . ILE A 1 84 ? -11.172 2.232 2.564 1 97.06 84 ILE A O 1
ATOM 642 N N . SER A 1 85 ? -9.18 1.39 2.834 1 97.12 85 SER A N 1
ATOM 643 C CA . SER A 1 85 ? -9.734 0.137 3.334 1 97.12 85 SER A CA 1
ATOM 644 C C . SER A 1 85 ? -9.18 -0.205 4.711 1 97.12 85 SER A C 1
ATOM 646 O O . SER A 1 85 ? -8.039 0.146 5.031 1 97.12 85 SER A O 1
ATOM 648 N N . LEU A 1 86 ? -9.969 -0.854 5.508 1 97.31 86 LEU A N 1
ATOM 649 C CA . LEU A 1 86 ? -9.562 -1.282 6.844 1 97.31 86 LEU A CA 1
ATOM 650 C C . LEU A 1 86 ? -9.531 -2.803 6.941 1 97.31 86 LEU A C 1
ATOM 652 O O . LEU A 1 86 ? -10.289 -3.488 6.25 1 97.31 86 LEU A O 1
ATOM 656 N N . SER A 1 87 ? -8.695 -3.27 7.82 1 96.31 87 SER A N 1
ATOM 657 C CA . SER A 1 87 ? -8.57 -4.711 8.023 1 96.31 87 SER A CA 1
ATOM 658 C C . SER A 1 87 ? -9.891 -5.312 8.5 1 96.31 87 SER A C 1
ATOM 660 O O . SER A 1 87 ? -10.156 -6.496 8.273 1 96.31 87 SER A O 1
ATOM 662 N N . SER A 1 88 ? -10.703 -4.496 9.141 1 96.12 88 SER A N 1
ATOM 663 C CA . SER A 1 88 ? -11.984 -4.977 9.641 1 96.12 88 SER A CA 1
ATOM 664 C C . SER A 1 88 ? -13.008 -5.086 8.523 1 96.12 88 SER A C 1
ATOM 666 O O . SER A 1 88 ? -14.078 -5.676 8.703 1 96.12 88 SER A O 1
ATOM 668 N N . GLY A 1 89 ? -12.703 -4.496 7.398 1 95.75 89 GLY A N 1
ATOM 669 C CA . GLY A 1 89 ? -13.57 -4.746 6.254 1 95.75 89 GLY A CA 1
ATOM 670 C C . GLY A 1 89 ? -14.156 -3.477 5.664 1 95.75 89 GLY A C 1
ATOM 671 O O . GLY A 1 89 ? -14.609 -3.471 4.516 1 95.75 89 GLY A O 1
ATOM 672 N N . GLU A 1 90 ? -14.172 -2.371 6.371 1 95.38 90 GLU A N 1
ATOM 673 C CA . GLU A 1 90 ? -14.797 -1.125 5.93 1 95.38 90 GLU A CA 1
ATOM 674 C C . GLU A 1 90 ? -14.031 -0.511 4.762 1 95.38 90 GLU A C 1
ATOM 676 O O . GLU A 1 90 ? -12.797 -0.466 4.777 1 95.38 90 GLU A O 1
ATOM 681 N N . LEU A 1 91 ? -14.758 -0.196 3.773 1 95.5 91 LEU A N 1
ATOM 682 C CA . LEU A 1 91 ? -14.273 0.634 2.674 1 95.5 91 LEU A CA 1
ATOM 683 C C . LEU A 1 91 ? -14.75 2.076 2.836 1 95.5 91 LEU A C 1
ATOM 685 O O . LEU A 1 91 ? -15.953 2.334 2.914 1 95.5 91 LEU A O 1
ATOM 689 N N . LEU A 1 92 ? -13.766 2.941 2.898 1 96.25 92 LEU A N 1
ATOM 690 C CA . LEU A 1 92 ? -14.078 4.328 3.225 1 96.25 92 LEU A CA 1
ATOM 691 C C . LEU A 1 92 ? -13.609 5.266 2.121 1 96.25 92 LEU A C 1
ATOM 693 O O . LEU A 1 92 ? -12.68 4.941 1.378 1 96.25 92 LEU A O 1
ATOM 697 N N . PHE A 1 93 ? -14.281 6.293 1.982 1 95.88 93 PHE A N 1
ATOM 698 C CA . PHE A 1 93 ? -13.867 7.402 1.134 1 95.88 93 PHE A CA 1
ATOM 699 C C . PHE A 1 93 ? -13.805 8.703 1.931 1 95.88 93 PHE A C 1
ATOM 701 O O . PHE A 1 93 ? -14.766 9.062 2.609 1 95.88 93 PHE A O 1
ATOM 708 N N . LEU A 1 94 ? -12.703 9.328 1.913 1 96.75 94 LEU A N 1
ATOM 709 C CA . LEU A 1 94 ? -12.516 10.586 2.619 1 96.75 94 LEU A CA 1
ATOM 710 C C . LEU A 1 94 ? -12.391 11.75 1.638 1 96.75 94 LEU A C 1
ATOM 712 O O . LEU A 1 94 ? -11.445 11.812 0.854 1 96.75 94 LEU A O 1
ATOM 716 N N . HIS A 1 95 ? -13.336 12.602 1.648 1 95.31 95 HIS A N 1
ATOM 717 C CA . HIS A 1 95 ? -13.234 13.852 0.9 1 95.31 95 HIS A CA 1
ATOM 718 C C . HIS A 1 95 ? -12.227 14.797 1.541 1 95.31 95 HIS A C 1
ATOM 720 O O . HIS A 1 95 ? -12.461 15.32 2.631 1 95.31 95 HIS A O 1
ATOM 726 N N . THR A 1 96 ? -11.164 14.992 0.893 1 93.81 96 THR A N 1
ATOM 727 C CA . THR A 1 96 ? -10.039 15.656 1.548 1 93.81 96 THR A CA 1
ATOM 728 C C . THR A 1 96 ? -10.328 17.141 1.742 1 93.81 96 THR A C 1
ATOM 730 O O . THR A 1 96 ? -9.891 17.734 2.729 1 93.81 96 THR A O 1
ATOM 733 N N . ALA A 1 97 ? -11.008 17.766 0.794 1 90.5 97 ALA A N 1
ATOM 734 C CA . ALA A 1 97 ? -11.305 19.188 0.911 1 90.5 97 ALA A CA 1
ATOM 735 C C . ALA A 1 97 ? -12.219 19.453 2.104 1 90.5 97 ALA A C 1
ATOM 737 O O . ALA A 1 97 ? -11.953 20.359 2.9 1 90.5 97 ALA A O 1
ATOM 738 N N . GLU A 1 98 ? -13.25 18.656 2.312 1 92.62 98 GLU A N 1
ATOM 739 C CA . GLU A 1 98 ? -14.234 18.844 3.373 1 92.62 98 GLU A CA 1
ATOM 740 C C . GLU A 1 98 ? -13.906 17.984 4.59 1 92.62 98 GLU A C 1
ATOM 742 O O . GLU A 1 98 ? -14.516 18.141 5.648 1 92.62 98 GLU A O 1
ATOM 747 N N . GLN A 1 99 ? -12.969 17.141 4.438 1 92.69 99 GLN A N 1
ATOM 748 C CA . GLN A 1 99 ? -12.625 16.172 5.473 1 92.69 99 GLN A CA 1
ATOM 749 C C . GLN A 1 99 ? -13.852 15.398 5.93 1 92.69 99 GLN A C 1
ATOM 751 O O . GLN A 1 99 ? -14.117 15.297 7.129 1 92.69 99 GLN A O 1
ATOM 756 N N . GLN A 1 100 ? -14.594 15.047 5.016 1 93.44 100 GLN A N 1
ATOM 757 C CA . GLN A 1 100 ? -15.781 14.234 5.262 1 93.44 100 GLN A CA 1
ATOM 758 C C . GLN A 1 100 ? -15.516 12.766 4.953 1 93.44 100 GLN A C 1
ATOM 760 O O . GLN A 1 100 ? -15.039 12.43 3.865 1 93.44 100 GLN A O 1
ATOM 765 N N . LEU A 1 101 ? -15.805 11.969 5.926 1 95.31 101 LEU A N 1
ATOM 766 C CA . LEU A 1 101 ? -15.57 10.531 5.824 1 95.31 101 LEU A CA 1
ATOM 767 C C . LEU A 1 101 ? -16.875 9.789 5.52 1 95.31 101 LEU A C 1
ATOM 769 O O . LEU A 1 101 ? -17.891 10.031 6.168 1 95.31 101 LEU A O 1
ATOM 773 N N . GLU A 1 102 ? -16.797 8.961 4.508 1 93.44 102 GLU A N 1
ATOM 774 C CA . GLU A 1 102 ? -17.938 8.156 4.105 1 93.44 102 GLU A CA 1
ATOM 775 C C . GLU A 1 102 ? -17.578 6.676 4.035 1 93.44 102 GLU A C 1
ATOM 777 O O . GLU A 1 102 ? -16.484 6.316 3.576 1 93.44 102 GLU A O 1
ATOM 782 N N . GLU A 1 103 ? -18.5 5.891 4.559 1 93.75 103 GLU A N 1
ATOM 783 C CA . GLU A 1 103 ? -18.359 4.453 4.34 1 93.75 103 GLU A CA 1
ATOM 784 C C . GLU A 1 103 ? -19.047 4.027 3.041 1 93.75 103 GLU A C 1
ATOM 786 O O . GLU A 1 103 ? -20.234 4.273 2.852 1 93.75 103 GLU A O 1
ATOM 791 N N . VAL A 1 10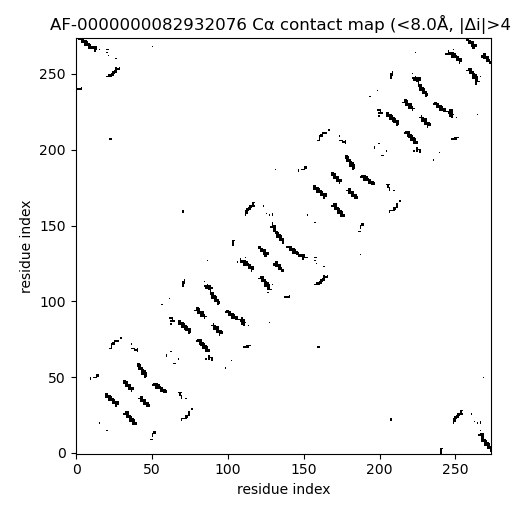4 ? -18.297 3.408 2.215 1 92.38 104 VAL A N 1
ATOM 792 C CA . VAL A 1 104 ? -18.828 3.08 0.894 1 92.38 104 VAL A CA 1
ATOM 793 C C . VAL A 1 104 ? -19.25 1.611 0.853 1 92.38 104 VAL A C 1
ATOM 795 O O . VAL A 1 104 ? -19.969 1.19 -0.052 1 92.38 104 VAL A O 1
ATOM 798 N N . GLY A 1 105 ? -18.703 0.808 1.741 1 91.88 105 GLY A N 1
ATOM 799 C CA . GLY A 1 105 ? -19.047 -0.602 1.827 1 91.88 105 GLY A CA 1
ATOM 800 C C . GLY A 1 105 ? -18.25 -1.351 2.879 1 91.88 105 GLY A C 1
ATOM 801 O O . GLY A 1 105 ? -17.422 -0.758 3.58 1 91.88 105 GLY A O 1
ATOM 802 N N . VAL A 1 106 ? -18.703 -2.621 2.969 1 91.94 106 VAL A N 1
ATOM 803 C CA . VAL A 1 106 ? -18 -3.482 3.91 1 91.94 106 VAL A CA 1
ATOM 804 C C . VAL A 1 106 ? -17.781 -4.863 3.291 1 91.94 106 VAL A C 1
ATOM 806 O O . VAL A 1 106 ? -18.719 -5.434 2.709 1 91.94 106 VAL A O 1
ATOM 809 N N . ILE A 1 107 ? -16.594 -5.242 3.271 1 91.94 107 ILE A N 1
ATOM 810 C CA . ILE A 1 107 ? -16.297 -6.605 2.844 1 91.94 107 ILE A CA 1
ATOM 811 C C . ILE A 1 107 ? -16.297 -7.539 4.055 1 91.94 107 ILE A C 1
ATOM 813 O O . ILE A 1 107 ? -15.492 -7.375 4.977 1 91.94 107 ILE A O 1
ATOM 817 N N . GLU A 1 108 ? -17.141 -8.477 3.949 1 89.5 108 GLU A N 1
ATOM 818 C CA . GLU A 1 108 ? -17.234 -9.461 5.023 1 89.5 108 GLU A CA 1
ATOM 819 C C . GLU A 1 108 ? -15.953 -10.289 5.117 1 89.5 108 GLU A C 1
ATOM 821 O O . GLU A 1 108 ? -15.406 -10.711 4.098 1 89.5 108 GLU A O 1
ATOM 826 N N . GLY A 1 109 ? -15.484 -10.531 6.367 1 90.19 109 GLY A N 1
ATOM 827 C CA . GLY A 1 109 ? -14.273 -11.305 6.566 1 90.19 109 GLY A CA 1
ATOM 828 C C . GLY A 1 109 ? -13.016 -10.453 6.633 1 90.19 109 GLY A C 1
ATOM 829 O O . GLY A 1 109 ? -11.93 -10.969 6.887 1 90.19 109 GLY A O 1
ATOM 830 N N . GLY A 1 110 ? -13.172 -9.156 6.332 1 94.38 110 GLY A N 1
ATOM 831 C CA . GLY A 1 110 ? -12.047 -8.242 6.461 1 94.38 110 GLY A CA 1
ATOM 832 C C . GLY A 1 110 ? -11.289 -8.047 5.164 1 94.38 110 GLY A C 1
ATOM 833 O O . GLY A 1 110 ? -11.578 -8.711 4.164 1 94.38 110 GLY A O 1
ATOM 834 N N . VAL A 1 111 ? -10.375 -7.152 5.145 1 95.94 111 VAL A N 1
ATOM 835 C CA . VAL A 1 111 ? -9.547 -6.844 3.982 1 95.94 111 VAL A CA 1
ATOM 836 C C . VAL A 1 111 ? -8.07 -6.898 4.371 1 95.94 111 VAL A C 1
ATOM 838 O O . VAL A 1 111 ? -7.598 -6.078 5.164 1 95.94 111 VAL A O 1
ATOM 841 N N . ALA A 1 112 ? -7.352 -7.816 3.811 1 95.56 112 ALA A N 1
ATOM 842 C CA . ALA A 1 112 ? -5.91 -7.91 4.043 1 95.56 112 ALA A CA 1
ATOM 843 C C . ALA A 1 112 ? -5.145 -6.953 3.137 1 95.56 112 ALA A C 1
ATOM 845 O O . ALA A 1 112 ? -4.16 -6.344 3.557 1 95.56 112 ALA A O 1
ATOM 846 N N . ALA A 1 113 ? -5.578 -6.848 1.941 1 96.62 113 ALA A N 1
ATOM 847 C CA . ALA A 1 113 ? -4.984 -5.957 0.946 1 96.62 113 ALA A CA 1
ATOM 848 C C . ALA A 1 113 ? -5.996 -5.594 -0.136 1 96.62 113 ALA A C 1
ATOM 850 O O . ALA A 1 113 ? -6.926 -6.359 -0.409 1 96.62 113 ALA A O 1
ATOM 851 N N . LEU A 1 114 ? -5.867 -4.449 -0.674 1 96.12 114 LEU A N 1
ATOM 852 C CA . LEU A 1 114 ? -6.746 -3.973 -1.735 1 96.12 114 LEU A CA 1
ATOM 853 C C . LEU A 1 114 ? -5.977 -3.113 -2.734 1 96.12 114 LEU A C 1
ATOM 855 O O . LEU A 1 114 ? -5.152 -2.283 -2.342 1 96.12 114 LEU A O 1
ATOM 859 N N . CYS A 1 115 ? -6.223 -3.365 -4.008 1 94.5 115 CYS A N 1
ATOM 860 C CA . CYS A 1 115 ? -5.555 -2.582 -5.043 1 94.5 115 CYS A CA 1
ATOM 861 C C . CYS A 1 115 ? -6.492 -2.311 -6.211 1 94.5 115 CYS A C 1
ATOM 863 O O . CYS A 1 115 ? -7.301 -3.166 -6.578 1 94.5 115 CYS A O 1
ATOM 865 N N . TRP A 1 116 ? -6.312 -1.203 -6.762 1 90.75 116 TRP A N 1
ATOM 866 C CA . TRP A 1 116 ? -7.145 -0.75 -7.871 1 90.75 116 TRP A CA 1
ATOM 867 C C . TRP A 1 116 ? -6.473 -1.034 -9.211 1 90.75 116 TRP A C 1
ATOM 869 O O . TRP A 1 116 ? -5.242 -1.037 -9.305 1 90.75 116 TRP A O 1
ATOM 879 N N . SER A 1 117 ? -7.359 -1.195 -10.156 1 86.56 117 SER A N 1
ATOM 880 C CA . SER A 1 117 ? -6.848 -1.155 -11.523 1 86.56 117 SER A CA 1
ATOM 881 C C . SER A 1 117 ? -6.336 0.236 -11.883 1 86.56 117 SER A C 1
ATOM 883 O O . SER A 1 117 ? -6.723 1.226 -11.258 1 86.56 117 SER A O 1
ATOM 885 N N . PRO A 1 118 ? -5.406 0.294 -12.875 1 80.5 118 PRO A N 1
ATOM 886 C CA . PRO A 1 118 ? -4.828 1.589 -13.25 1 80.5 118 PRO A CA 1
ATOM 887 C C . PRO A 1 118 ? -5.891 2.631 -13.594 1 80.5 118 PRO A C 1
ATOM 889 O O . PRO A 1 118 ? -5.68 3.828 -13.367 1 80.5 118 PRO A O 1
ATOM 892 N N . ASP A 1 119 ? -6.992 2.166 -14.047 1 79.94 119 ASP A N 1
ATOM 893 C CA . ASP A 1 119 ? -8.023 3.115 -14.461 1 79.94 119 ASP A CA 1
ATOM 894 C C . ASP A 1 119 ? -9 3.393 -13.32 1 79.94 119 ASP A C 1
ATOM 896 O O . ASP A 1 119 ? -9.914 4.207 -13.469 1 79.94 119 ASP A O 1
ATOM 900 N N . GLY A 1 120 ? -8.867 2.703 -12.18 1 83.06 120 GLY A N 1
ATOM 901 C CA . GLY A 1 120 ? -9.68 2.945 -11 1 83.06 120 GLY A CA 1
ATOM 902 C C . GLY A 1 120 ? -11.086 2.398 -11.125 1 83.06 120 GLY A C 1
ATOM 903 O O . GLY A 1 120 ? -11.953 2.703 -10.297 1 83.06 120 GLY A O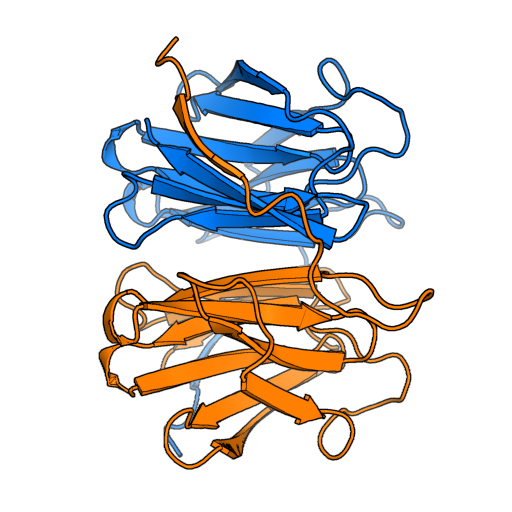 1
ATOM 904 N N . GLU A 1 121 ? -11.367 1.559 -12.07 1 84.06 121 GLU A N 1
ATOM 905 C CA . GLU A 1 121 ? -12.727 1.077 -12.32 1 84.06 121 GLU A CA 1
ATOM 906 C C . GLU A 1 121 ? -13.008 -0.206 -11.547 1 84.06 121 GLU A C 1
ATOM 908 O O . GLU A 1 121 ? -14.148 -0.475 -11.172 1 84.06 121 GLU A O 1
ATOM 913 N N . VAL A 1 122 ? -12.016 -0.917 -11.359 1 88.44 122 VAL A N 1
ATOM 914 C CA . VAL A 1 122 ? -12.148 -2.197 -10.672 1 88.44 122 VAL A CA 1
ATOM 915 C C . VAL A 1 122 ? -11.055 -2.332 -9.609 1 88.44 122 VAL A C 1
ATOM 917 O O . VAL A 1 122 ? -9.969 -1.772 -9.758 1 88.44 122 VAL A O 1
ATOM 920 N N . PHE A 1 123 ? -11.43 -3.018 -8.547 1 91.56 123 PHE A N 1
ATOM 921 C CA . PHE A 1 123 ? -10.383 -3.309 -7.574 1 91.56 123 PHE A CA 1
ATOM 922 C C . PHE A 1 123 ? -10.422 -4.773 -7.152 1 91.56 123 PHE A C 1
ATOM 924 O O . PHE A 1 123 ? -11.477 -5.414 -7.223 1 91.56 123 PHE A O 1
ATOM 931 N N . ALA A 1 124 ? -9.242 -5.27 -6.82 1 93.38 124 ALA A N 1
ATOM 932 C CA . ALA A 1 124 ? -9.094 -6.594 -6.219 1 93.38 124 ALA A CA 1
ATOM 933 C C . ALA A 1 124 ? -8.852 -6.484 -4.715 1 93.38 124 ALA A C 1
ATOM 935 O O . ALA A 1 124 ? -8.07 -5.645 -4.262 1 93.38 124 ALA A O 1
ATOM 936 N N . ALA A 1 125 ? -9.562 -7.273 -3.99 1 94.62 125 ALA A N 1
ATOM 937 C CA . ALA A 1 125 ? -9.383 -7.348 -2.541 1 94.62 125 ALA A CA 1
ATOM 938 C C . ALA A 1 125 ? -9.023 -8.766 -2.105 1 94.62 125 ALA A C 1
ATOM 940 O O . ALA A 1 125 ? -9.539 -9.742 -2.65 1 94.62 125 ALA A O 1
ATOM 941 N N . VAL A 1 126 ? -8.117 -8.82 -1.262 1 94.69 126 VAL A N 1
ATOM 942 C CA . VAL A 1 126 ? -7.797 -10.07 -0.585 1 94.69 126 VAL A CA 1
ATOM 943 C C . VAL A 1 126 ? -8.359 -10.055 0.833 1 94.69 126 VAL A C 1
ATOM 945 O O . VAL A 1 126 ? -8.055 -9.148 1.616 1 94.69 126 VAL A O 1
ATOM 948 N N . SER A 1 127 ? -9.195 -10.992 1.142 1 93 127 SER A N 1
ATOM 949 C CA . SER A 1 127 ? -9.812 -11.031 2.463 1 93 127 SER A CA 1
ATOM 950 C C . SER A 1 127 ? -8.828 -11.523 3.518 1 93 127 SER A C 1
ATOM 952 O O . SER A 1 127 ? -7.719 -11.945 3.191 1 93 127 SER A O 1
ATOM 954 N N . GLY A 1 128 ? -9.25 -11.445 4.785 1 87.12 128 GLY A N 1
ATOM 955 C CA . GLY A 1 128 ? -8.445 -11.977 5.871 1 87.12 128 GLY A CA 1
ATOM 956 C C . GLY A 1 128 ? -8.148 -13.453 5.723 1 87.12 128 GLY A C 1
ATOM 957 O O . GLY A 1 128 ? -7.105 -13.93 6.18 1 87.12 128 GLY A O 1
ATOM 958 N N . ALA A 1 129 ? -9.008 -14.188 5.074 1 84.69 129 ALA A N 1
ATOM 959 C CA . ALA A 1 129 ? -8.828 -15.617 4.848 1 84.69 129 ALA A CA 1
ATOM 960 C C . ALA A 1 129 ? -8.117 -15.883 3.525 1 84.69 129 ALA A C 1
ATOM 962 O O . ALA A 1 129 ? -8.133 -17 3.018 1 84.69 129 ALA A O 1
ATOM 963 N N . SER A 1 130 ? -7.605 -14.836 2.924 1 87.88 130 SER A N 1
ATOM 964 C CA . SER A 1 130 ? -6.816 -14.891 1.696 1 87.88 130 SER A CA 1
ATOM 965 C C . SER A 1 130 ? -7.684 -15.266 0.499 1 87.88 130 SER A C 1
ATOM 967 O O . SER A 1 130 ? -7.211 -15.906 -0.439 1 87.88 130 SER A O 1
ATOM 969 N N . LYS A 1 131 ? -8.977 -14.961 0.632 1 90.06 131 LYS A N 1
ATOM 970 C CA . LYS A 1 131 ? -9.867 -15.062 -0.524 1 90.06 131 LYS A CA 1
ATOM 971 C C . LYS A 1 131 ? -9.727 -13.836 -1.427 1 90.06 131 LYS A C 1
ATOM 973 O O . LYS A 1 131 ? -9.633 -12.711 -0.94 1 90.06 131 LYS A O 1
ATOM 978 N N . LEU A 1 132 ? -9.797 -14.125 -2.727 1 92.25 132 LEU A N 1
ATOM 979 C CA . LEU A 1 132 ? -9.68 -13.039 -3.693 1 92.25 132 LEU A CA 1
ATOM 980 C C . LEU A 1 132 ? -11.055 -12.609 -4.199 1 92.25 132 LEU A C 1
ATOM 982 O O . LEU A 1 132 ? -11.883 -13.461 -4.535 1 92.25 132 LEU A O 1
ATOM 986 N N . LEU A 1 133 ? -11.281 -11.336 -4.176 1 92.44 133 LEU A N 1
ATOM 987 C CA . LEU A 1 133 ? -12.516 -10.742 -4.684 1 92.44 133 LEU A CA 1
ATOM 988 C C . LEU A 1 133 ? -12.211 -9.656 -5.715 1 92.44 133 LEU A C 1
ATOM 990 O O . LEU A 1 133 ? -11.266 -8.891 -5.555 1 92.44 133 LEU A O 1
ATOM 994 N N . LEU A 1 134 ? -12.945 -9.672 -6.754 1 90.75 134 LEU A N 1
ATOM 995 C CA . LEU A 1 134 ? -12.898 -8.594 -7.742 1 90.75 134 LEU A CA 1
ATOM 996 C C . LEU A 1 134 ? -14.18 -7.781 -7.723 1 90.75 134 LEU A C 1
ATOM 998 O O . LEU A 1 134 ? -15.281 -8.336 -7.824 1 90.75 134 LEU A O 1
ATOM 1002 N N . MET A 1 135 ? -13.93 -6.484 -7.539 1 91.19 135 MET A N 1
ATOM 1003 C CA . MET A 1 135 ? -15.078 -5.586 -7.441 1 91.19 135 MET A CA 1
ATOM 1004 C C . MET A 1 135 ? -14.953 -4.434 -8.43 1 91.19 135 MET A C 1
ATOM 1006 O O . MET A 1 135 ? -13.852 -4.117 -8.883 1 91.19 135 MET A O 1
ATOM 1010 N N . SER A 1 136 ? -16.141 -3.881 -8.742 1 88.25 136 SER A N 1
ATOM 1011 C CA . SER A 1 136 ? -16.156 -2.725 -9.633 1 88.25 136 SER A CA 1
ATOM 1012 C C . SER A 1 136 ? -17.078 -1.629 -9.109 1 88.25 136 SER A C 1
ATOM 1014 O O . SER A 1 136 ? -17.953 -1.894 -8.289 1 88.25 136 SER A O 1
ATOM 1016 N N . LYS A 1 137 ? -16.734 -0.435 -9.508 1 77.38 137 LYS A N 1
ATOM 1017 C CA . LYS A 1 137 ? -17.578 0.71 -9.203 1 77.38 137 LYS A CA 1
ATOM 1018 C C . LYS A 1 137 ? -18.828 0.708 -10.086 1 77.38 137 LYS A C 1
ATOM 1020 O O . LYS A 1 137 ? -18.812 0.201 -11.203 1 77.38 137 LYS A O 1
ATOM 1025 N N . MET B 1 1 ? -23.297 7.262 -3.52 1 43.69 1 MET B N 1
ATOM 1026 C CA . MET B 1 1 ? -22.938 6.031 -2.816 1 43.69 1 MET B CA 1
ATOM 1027 C C . MET B 1 1 ? -22.656 4.902 -3.803 1 43.69 1 MET B C 1
ATOM 1029 O O . MET B 1 1 ? -23.578 4.324 -4.379 1 43.69 1 MET B O 1
ATOM 1033 N N . LYS B 1 2 ? -21.703 5.145 -4.652 1 58.12 2 LYS B N 1
ATOM 1034 C CA . LYS B 1 2 ? -21.625 4.293 -5.836 1 58.12 2 LYS B CA 1
ATOM 1035 C C . LYS B 1 2 ? -21.516 2.818 -5.445 1 58.12 2 LYS B C 1
ATOM 1037 O O . LYS B 1 2 ? -20.828 2.471 -4.484 1 58.12 2 LYS B O 1
ATOM 1042 N N . ASN B 1 3 ? -22.391 2.068 -5.727 1 73.44 3 ASN B N 1
ATOM 10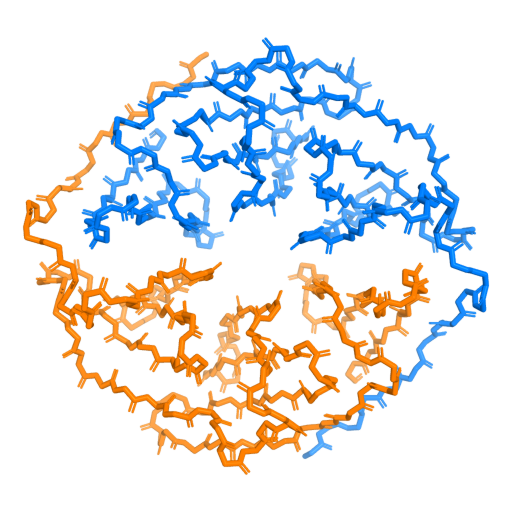43 C CA . ASN B 1 3 ? -22.625 0.668 -5.387 1 73.44 3 ASN B CA 1
ATOM 1044 C C . ASN B 1 3 ? -21.5 -0.223 -5.898 1 73.44 3 ASN B C 1
ATOM 1046 O O . ASN B 1 3 ? -21.203 -0.231 -7.094 1 73.44 3 ASN B O 1
ATOM 1050 N N . LEU B 1 4 ? -20.688 -0.599 -5.004 1 83.56 4 LEU B N 1
ATOM 1051 C CA . LEU B 1 4 ? -19.688 -1.595 -5.375 1 83.56 4 LEU B CA 1
ATOM 1052 C C . LEU B 1 4 ? -20.359 -2.889 -5.828 1 83.56 4 LEU B C 1
ATOM 1054 O O . LEU B 1 4 ? -21.344 -3.322 -5.238 1 83.56 4 LEU B O 1
ATOM 1058 N N . VAL B 1 5 ? -19.969 -3.299 -6.953 1 87.88 5 VAL B N 1
ATOM 1059 C CA . VAL B 1 5 ? -20.516 -4.535 -7.496 1 87.88 5 VAL B CA 1
ATOM 1060 C C . VAL B 1 5 ? -19.469 -5.633 -7.453 1 87.88 5 VAL B C 1
ATOM 1062 O O . VAL B 1 5 ? -18.328 -5.43 -7.891 1 87.88 5 VAL B O 1
ATOM 1065 N N . LEU B 1 6 ? -19.875 -6.719 -6.926 1 88.94 6 LEU B N 1
ATOM 1066 C CA . LEU B 1 6 ? -19 -7.887 -6.941 1 88.94 6 LEU B CA 1
ATOM 1067 C C . LEU B 1 6 ? -18.891 -8.461 -8.352 1 88.94 6 LEU B C 1
ATOM 1069 O O . LEU B 1 6 ? -19.891 -8.852 -8.953 1 88.94 6 LEU B O 1
ATOM 1073 N N . GLN B 1 7 ? -17.641 -8.391 -8.852 1 86.5 7 GLN B N 1
ATOM 1074 C CA . GLN B 1 7 ? -17.422 -8.906 -10.195 1 86.5 7 GLN B CA 1
ATOM 1075 C C . GLN B 1 7 ? -17.047 -10.383 -10.172 1 86.5 7 GLN B C 1
ATOM 1077 O O . GLN B 1 7 ? -17.484 -11.156 -11.023 1 86.5 7 GLN B O 1
ATOM 1082 N N . ARG B 1 8 ? -16.25 -10.711 -9.266 1 87.31 8 ARG B N 1
ATOM 1083 C CA . ARG B 1 8 ? -15.773 -12.094 -9.164 1 87.31 8 ARG B CA 1
ATOM 1084 C C . ARG B 1 8 ? -15.422 -12.445 -7.723 1 87.31 8 ARG B C 1
ATOM 1086 O O . ARG B 1 8 ? -14.844 -11.625 -7 1 87.31 8 ARG B O 1
ATOM 1093 N N . ASP B 1 9 ? -15.891 -13.641 -7.41 1 87.31 9 ASP B N 1
ATOM 1094 C CA . ASP B 1 9 ? -15.531 -14.281 -6.148 1 87.31 9 ASP B CA 1
ATOM 1095 C C . ASP B 1 9 ? -14.906 -15.656 -6.387 1 87.31 9 ASP B C 1
ATOM 1097 O O . ASP B 1 9 ? -15.602 -16.594 -6.762 1 87.31 9 ASP B O 1
ATOM 1101 N N . TRP B 1 10 ? -13.562 -15.711 -6.242 1 81.31 10 TRP B N 1
ATOM 1102 C CA . TRP B 1 10 ? -12.891 -16.969 -6.562 1 81.31 10 TRP B CA 1
ATOM 1103 C C . TRP B 1 10 ? -13.195 -18.031 -5.516 1 81.31 10 TRP B C 1
ATOM 1105 O O . TRP B 1 10 ? -12.836 -19.203 -5.688 1 81.31 10 TRP B O 1
ATOM 1115 N N . GLN B 1 11 ? -14.133 -17.828 -4.574 1 72.69 11 GLN B N 1
ATOM 1116 C CA . GLN B 1 11 ? -14.562 -18.75 -3.529 1 72.69 11 GLN B CA 1
ATOM 1117 C C . GLN B 1 11 ? -13.359 -19.375 -2.814 1 72.69 11 GLN B C 1
ATOM 1119 O O . GLN B 1 11 ? -13.312 -19.406 -1.583 1 72.69 11 GLN B O 1
ATOM 1124 N N . ARG B 1 12 ? -12.359 -20.031 -3.809 1 76.25 12 ARG B N 1
ATOM 1125 C CA . ARG B 1 12 ? -11.164 -20.625 -3.207 1 76.25 12 ARG B CA 1
ATOM 1126 C C . ARG B 1 12 ? -10.133 -19.531 -2.889 1 76.25 12 ARG B C 1
ATOM 1128 O O . ARG B 1 12 ? -9.898 -18.641 -3.701 1 76.25 12 ARG B O 1
ATOM 1135 N N . GLY B 1 13 ? -9.656 -19.578 -1.72 1 83.31 13 GLY B N 1
ATOM 1136 C CA . GLY B 1 13 ? -8.594 -18.656 -1.314 1 83.31 13 GLY B CA 1
ATOM 1137 C C . GLY B 1 13 ? -7.262 -18.969 -1.965 1 83.31 13 GLY B C 1
ATOM 1138 O O . GLY B 1 13 ? -7.074 -20.047 -2.539 1 83.31 13 GLY B O 1
ATOM 1139 N N . ILE B 1 14 ? -6.422 -17.984 -2.111 1 90.62 14 ILE B N 1
ATOM 1140 C CA . ILE B 1 14 ? -5.039 -18.172 -2.535 1 90.62 14 ILE B CA 1
ATOM 1141 C C . ILE B 1 14 ? -4.352 -19.172 -1.615 1 90.62 14 ILE B C 1
ATOM 1143 O O . ILE B 1 14 ? -4.543 -19.141 -0.397 1 90.62 14 ILE B O 1
ATOM 1147 N N . ALA B 1 15 ? -3.662 -20.156 -2.176 1 92.38 15 ALA B N 1
ATOM 1148 C CA . ALA B 1 15 ? -3.004 -21.203 -1.405 1 92.38 15 ALA B CA 1
ATOM 1149 C C . ALA B 1 15 ? -1.774 -20.672 -0.678 1 92.38 15 ALA B C 1
ATOM 1151 O O . ALA B 1 15 ? -0.667 -20.688 -1.219 1 92.38 15 ALA B O 1
ATOM 1152 N N . LEU B 1 16 ? -1.963 -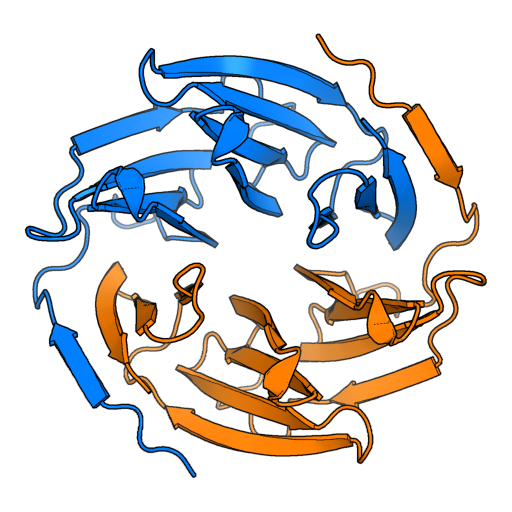20.266 0.517 1 94.25 16 LEU B N 1
ATOM 1153 C CA . LEU B 1 16 ? -0.879 -19.766 1.361 1 94.25 16 LEU B CA 1
ATOM 1154 C C . LEU B 1 16 ? -0.613 -20.734 2.516 1 94.25 16 LEU B C 1
ATOM 1156 O O . LEU B 1 16 ? -1.452 -21.578 2.83 1 94.25 16 LEU B O 1
ATOM 1160 N N . HIS B 1 17 ? 0.594 -20.656 3.084 1 93.19 17 HIS B N 1
ATOM 1161 C CA . HIS B 1 17 ? 0.838 -21.328 4.359 1 93.19 17 HIS B CA 1
ATOM 1162 C C . HIS B 1 17 ? -0.128 -20.828 5.434 1 93.19 17 HIS B C 1
ATOM 1164 O O . HIS B 1 17 ? -0.536 -19.672 5.418 1 93.19 17 HIS B O 1
ATOM 1170 N N . PRO B 1 18 ? -0.553 -21.641 6.344 1 90.62 18 PRO B N 1
ATOM 1171 C CA . PRO B 1 18 ? -1.55 -21.266 7.352 1 90.62 18 PRO B CA 1
ATOM 1172 C C . PRO B 1 18 ? -1.178 -20 8.125 1 90.62 18 PRO B C 1
ATOM 1174 O O . PRO B 1 18 ? -2.059 -19.266 8.555 1 90.62 18 PRO B O 1
ATOM 1177 N N . ASP B 1 19 ? 0.134 -19.719 8.258 1 92.19 19 ASP B N 1
ATOM 1178 C CA . ASP B 1 19 ? 0.568 -18.562 9.031 1 92.19 19 ASP B CA 1
ATOM 1179 C C . ASP B 1 19 ? 0.939 -17.391 8.117 1 92.19 19 ASP B C 1
ATOM 1181 O O . ASP B 1 19 ? 1.351 -16.328 8.594 1 92.19 19 ASP B O 1
ATOM 1185 N N . GLU B 1 20 ? 0.784 -17.641 6.883 1 93.75 20 GLU B N 1
ATOM 1186 C CA . GLU B 1 20 ? 1.136 -16.641 5.887 1 93.75 20 GLU B CA 1
ATOM 1187 C C . GLU B 1 20 ? -0.077 -15.805 5.496 1 93.75 20 GLU B C 1
ATOM 1189 O O . GLU B 1 20 ? -1.189 -16.328 5.387 1 93.75 20 GLU B O 1
ATOM 1194 N N . PHE B 1 21 ? 0.112 -14.516 5.395 1 93.12 21 PHE B N 1
ATOM 1195 C CA . PHE B 1 21 ? -0.982 -13.656 4.957 1 93.12 21 PHE B CA 1
ATOM 1196 C C . PHE B 1 21 ? -0.472 -12.562 4.031 1 93.12 21 PHE B C 1
ATOM 1198 O O . PHE B 1 21 ? 0.731 -12.297 3.977 1 93.12 21 PHE B O 1
ATOM 1205 N N . VAL B 1 22 ? -1.39 -11.984 3.283 1 96.06 22 VAL B N 1
ATOM 1206 C CA . VAL B 1 22 ? -1.051 -10.953 2.307 1 96.06 22 VAL B CA 1
ATOM 1207 C C . VAL B 1 22 ? -0.919 -9.602 3.006 1 96.06 22 VAL B C 1
ATOM 1209 O O . VAL B 1 22 ? -1.729 -9.258 3.873 1 96.06 22 VAL B O 1
ATOM 1212 N N . VAL B 1 23 ? 0.12 -8.812 2.578 1 95.5 23 VAL B N 1
ATOM 1213 C CA . VAL B 1 23 ? 0.335 -7.527 3.232 1 95.5 23 VAL B CA 1
ATOM 1214 C C . VAL B 1 23 ? 0.206 -6.398 2.209 1 95.5 23 VAL B C 1
ATOM 1216 O O . VAL B 1 23 ? -0.085 -5.258 2.57 1 95.5 23 VAL B O 1
ATOM 1219 N N . HIS B 1 24 ? 0.489 -6.672 0.936 1 96.69 24 HIS B N 1
ATOM 1220 C CA . HIS B 1 24 ? 0.327 -5.711 -0.148 1 96.69 24 HIS B CA 1
ATOM 1221 C C . HIS B 1 24 ? -0.116 -6.398 -1.435 1 96.69 24 HIS B C 1
ATOM 1223 O O . HIS B 1 24 ? 0.069 -7.609 -1.593 1 96.69 24 HIS B O 1
ATOM 1229 N N . CYS B 1 25 ? -0.665 -5.582 -2.307 1 96.75 25 CYS B N 1
ATOM 1230 C CA . CYS B 1 25 ? -0.984 -6.105 -3.631 1 96.75 25 CYS B CA 1
ATOM 1231 C C . CYS B 1 25 ? -0.933 -5.004 -4.68 1 96.75 25 CYS B C 1
ATOM 1233 O O . CYS B 1 25 ? -0.926 -3.818 -4.344 1 96.75 25 CYS B O 1
ATOM 1235 N N . CYS B 1 26 ? -0.803 -5.395 -5.867 1 95.38 26 CYS B N 1
ATOM 1236 C CA . CYS B 1 26 ? -0.962 -4.496 -7.008 1 95.38 26 CYS B CA 1
ATOM 1237 C C . CYS B 1 26 ? -1.432 -5.258 -8.242 1 95.38 26 CYS B C 1
ATOM 1239 O O . CYS B 1 26 ? -1.204 -6.465 -8.352 1 95.38 26 CYS B O 1
ATOM 1241 N N . THR B 1 27 ? -2.123 -4.578 -9.055 1 91.88 27 THR B N 1
ATOM 1242 C CA . THR B 1 27 ? -2.631 -5.195 -10.273 1 91.88 27 THR B CA 1
ATOM 1243 C C . THR B 1 27 ? -1.664 -4.977 -11.438 1 91.88 27 THR B C 1
ATOM 1245 O O . THR B 1 27 ? -0.894 -4.012 -11.438 1 91.88 27 THR B O 1
ATOM 1248 N N . CYS B 1 28 ? -1.667 -5.918 -12.297 1 88.75 28 CYS B N 1
ATOM 1249 C CA . CYS B 1 28 ? -1.004 -5.793 -13.586 1 88.75 28 CYS B CA 1
ATOM 1250 C C . CYS B 1 28 ? -1.967 -6.098 -14.727 1 88.75 28 CYS B C 1
ATOM 1252 O O . CYS B 1 28 ? -2.207 -7.266 -15.047 1 88.75 28 CYS B O 1
ATOM 1254 N N . ALA B 1 29 ? -2.428 -5.066 -15.273 1 79.25 29 ALA B N 1
ATOM 1255 C CA . ALA B 1 29 ? -3.426 -5.23 -16.328 1 79.25 29 ALA B CA 1
ATOM 1256 C C . ALA B 1 29 ? -2.812 -5.859 -17.578 1 79.25 29 ALA B C 1
ATOM 1258 O O . ALA B 1 29 ? -3.467 -6.637 -18.281 1 79.25 29 ALA B O 1
ATOM 1259 N N . ALA B 1 30 ? -1.569 -5.512 -17.766 1 79.88 30 ALA B N 1
ATOM 1260 C CA . ALA B 1 30 ? -0.907 -6.008 -18.969 1 79.88 30 ALA B CA 1
ATOM 1261 C C . ALA B 1 30 ? -0.787 -7.531 -18.953 1 79.88 30 ALA B C 1
ATOM 1263 O O . ALA B 1 30 ? -0.934 -8.188 -19.984 1 79.88 30 ALA B O 1
ATOM 1264 N N . GLU B 1 31 ? -0.612 -8.102 -17.812 1 80.88 31 GLU B N 1
ATOM 1265 C CA . GLU B 1 31 ? -0.418 -9.547 -17.672 1 80.88 31 GLU B CA 1
ATOM 1266 C C . GLU B 1 31 ? -1.667 -10.227 -17.125 1 80.88 31 GLU B C 1
ATOM 1268 O O . GLU B 1 31 ? -1.681 -11.438 -16.906 1 80.88 31 GLU B O 1
ATOM 1273 N N . GLN B 1 32 ? -2.748 -9.453 -16.906 1 84.12 32 GLN B N 1
ATOM 1274 C CA . GLN B 1 32 ? -3.975 -9.984 -16.328 1 84.12 32 GLN B CA 1
ATOM 1275 C C . GLN B 1 32 ? -3.676 -10.805 -15.078 1 84.12 32 GLN B C 1
ATOM 1277 O O . GLN B 1 32 ? -4.102 -11.961 -14.969 1 84.12 32 GLN B O 1
ATOM 1282 N N . CYS B 1 33 ? -2.977 -10.242 -14.203 1 92.12 33 CYS B N 1
ATOM 1283 C CA . CYS B 1 33 ? -2.6 -10.938 -12.977 1 92.12 33 CYS B CA 1
ATOM 1284 C C . CYS B 1 33 ? -2.521 -9.969 -11.805 1 92.12 33 CYS B C 1
ATOM 1286 O O . CYS B 1 33 ? -2.738 -8.766 -11.969 1 92.12 33 CYS B O 1
ATOM 1288 N N . LEU B 1 34 ? -2.406 -10.562 -10.633 1 94.06 34 LEU B N 1
ATOM 1289 C CA . LEU B 1 34 ? -2.152 -9.82 -9.406 1 94.06 34 LEU B CA 1
ATOM 1290 C C . LEU B 1 34 ? -0.808 -10.219 -8.805 1 94.06 34 LEU B C 1
ATOM 1292 O O . LEU B 1 34 ? -0.414 -11.383 -8.859 1 94.06 34 LEU B O 1
ATOM 1296 N N . TYR B 1 35 ? -0.156 -9.25 -8.352 1 96.88 35 TYR B N 1
ATOM 1297 C CA . TYR B 1 35 ? 1.022 -9.516 -7.531 1 96.88 35 TYR B CA 1
ATOM 1298 C C . TYR B 1 35 ? 0.733 -9.266 -6.059 1 96.88 35 TYR B C 1
ATOM 1300 O O . TYR B 1 35 ? 0.112 -8.258 -5.703 1 96.88 35 TYR B O 1
ATOM 1308 N N . LEU B 1 36 ? 1.161 -10.172 -5.234 1 97.38 36 LEU B N 1
ATOM 1309 C CA . LEU B 1 36 ? 0.93 -10.086 -3.797 1 97.38 36 LEU B CA 1
ATOM 1310 C C . LEU B 1 36 ? 2.244 -10.164 -3.029 1 97.38 36 LEU B C 1
ATOM 1312 O O . LEU B 1 36 ? 3.133 -10.945 -3.391 1 97.38 36 LEU B O 1
ATOM 1316 N N . ALA B 1 37 ? 2.395 -9.352 -2.072 1 97.75 37 ALA B N 1
ATOM 1317 C CA . ALA B 1 37 ? 3.443 -9.523 -1.069 1 97.75 37 ALA B CA 1
ATOM 1318 C C . ALA B 1 37 ? 2.9 -10.195 0.187 1 97.75 37 ALA B C 1
ATOM 1320 O O . ALA B 1 37 ? 1.795 -9.883 0.637 1 97.75 37 ALA B O 1
ATOM 1321 N N . THR B 1 38 ? 3.654 -11.086 0.736 1 96.56 38 THR B N 1
ATOM 1322 C CA . THR B 1 38 ? 3.156 -11.836 1.885 1 96.56 38 THR B CA 1
ATOM 1323 C C . THR B 1 38 ? 3.984 -11.531 3.131 1 96.56 38 THR B C 1
ATOM 1325 O O . THR B 1 38 ? 5.027 -10.883 3.045 1 96.56 38 THR B O 1
ATOM 1328 N N . SER B 1 39 ? 3.5 -11.945 4.281 1 93.75 39 SER B N 1
ATOM 1329 C CA . SER B 1 39 ? 4.156 -11.781 5.57 1 93.75 39 SER B CA 1
ATOM 1330 C C . SER B 1 39 ? 5.473 -12.555 5.625 1 93.75 39 SER B C 1
ATOM 1332 O O . SER B 1 39 ? 6.293 -12.328 6.52 1 93.75 39 SER B O 1
ATOM 1334 N N . TYR B 1 40 ? 5.707 -13.508 4.703 1 94.69 40 TYR B N 1
ATOM 1335 C CA . TYR B 1 40 ? 6.949 -14.266 4.637 1 94.69 40 TYR B CA 1
ATOM 1336 C C . TYR B 1 40 ? 7.988 -13.539 3.791 1 94.69 40 TYR B C 1
ATOM 1338 O O . TYR B 1 40 ? 9.047 -14.094 3.482 1 94.69 40 TYR B O 1
ATOM 1346 N N . CYS B 1 41 ? 7.68 -12.367 3.344 1 96.75 41 CYS B N 1
ATOM 1347 C CA . CYS B 1 41 ? 8.562 -11.562 2.504 1 96.75 41 CYS B CA 1
ATOM 1348 C C . CYS B 1 41 ? 8.773 -12.219 1.146 1 96.75 41 CYS B C 1
ATOM 1350 O O . CYS B 1 41 ? 9.898 -12.305 0.664 1 96.75 41 CYS B O 1
ATOM 1352 N N . ASP B 1 42 ? 7.68 -12.727 0.622 1 96.69 42 ASP B N 1
ATOM 1353 C CA . ASP B 1 42 ? 7.629 -13.305 -0.72 1 96.69 42 ASP B CA 1
ATOM 1354 C C . ASP B 1 42 ? 6.73 -12.484 -1.638 1 96.69 42 ASP B C 1
ATOM 1356 O O . ASP B 1 42 ? 5.777 -11.852 -1.177 1 96.69 42 ASP B O 1
ATOM 1360 N N . ILE B 1 43 ? 7.066 -12.508 -2.896 1 97.94 43 ILE B N 1
ATOM 1361 C CA . ILE B 1 43 ? 6.168 -12 -3.926 1 97.94 43 ILE B CA 1
ATOM 1362 C C . ILE B 1 43 ? 5.504 -13.164 -4.656 1 97.94 43 ILE B C 1
ATOM 1364 O O . ILE B 1 43 ? 6.18 -14.109 -5.062 1 97.94 43 ILE B O 1
ATOM 1368 N N . LEU B 1 44 ? 4.195 -13.047 -4.742 1 97.38 44 LEU B N 1
ATOM 1369 C CA . LEU B 1 44 ? 3.43 -14.047 -5.477 1 97.38 44 LEU B CA 1
ATOM 1370 C C . LEU B 1 44 ? 2.797 -13.438 -6.723 1 97.38 44 LEU B C 1
ATOM 1372 O O . LEU B 1 44 ? 2.281 -12.32 -6.68 1 97.38 44 LEU B O 1
ATOM 1376 N N . ARG B 1 45 ? 2.893 -14.094 -7.781 1 96.88 45 ARG B N 1
ATOM 1377 C CA . ARG B 1 45 ? 2.051 -13.805 -8.938 1 96.88 45 ARG B CA 1
ATOM 1378 C C . ARG B 1 45 ? 0.81 -14.688 -8.945 1 96.88 45 ARG B C 1
ATOM 1380 O O . ARG B 1 45 ? 0.914 -15.914 -8.875 1 96.88 45 ARG B O 1
ATOM 1387 N N . VAL B 1 46 ? -0.295 -14.039 -9.078 1 95.31 46 VAL B N 1
ATOM 1388 C CA . VAL B 1 46 ? -1.565 -14.758 -9.055 1 95.31 46 VAL B CA 1
ATOM 1389 C C . VAL B 1 46 ? -2.33 -14.5 -10.352 1 95.31 46 VAL B C 1
ATOM 1391 O O . VAL B 1 46 ? -2.545 -13.352 -10.734 1 95.31 46 VAL B O 1
ATOM 1394 N N . ALA B 1 47 ? -2.748 -15.562 -10.938 1 91.31 47 ALA B N 1
ATOM 1395 C CA . ALA B 1 47 ? -3.551 -15.438 -12.148 1 91.31 47 ALA B CA 1
ATOM 1396 C C . ALA B 1 47 ? -4.938 -14.883 -11.836 1 91.31 47 ALA B C 1
ATOM 1398 O O . ALA B 1 47 ? -5.617 -15.375 -10.93 1 91.31 47 ALA B O 1
ATOM 1399 N N . ALA B 1 48 ? -5.32 -13.914 -12.562 1 84.12 48 ALA B N 1
ATOM 1400 C CA . ALA B 1 48 ? -6.566 -13.211 -12.273 1 84.12 48 ALA B CA 1
ATOM 1401 C C . ALA B 1 48 ? -7.777 -14.086 -12.609 1 84.12 48 ALA B C 1
ATOM 1403 O O . ALA B 1 48 ? -8.859 -13.891 -12.055 1 84.12 48 ALA B O 1
ATOM 1404 N N . ASP B 1 49 ? -7.645 -14.984 -13.477 1 83.5 49 ASP B N 1
ATOM 1405 C CA . ASP B 1 49 ? -8.781 -15.789 -13.914 1 83.5 49 ASP B CA 1
ATOM 1406 C C . ASP B 1 49 ? -8.977 -17 -13.008 1 83.5 49 ASP B C 1
ATOM 1408 O O . ASP B 1 49 ? -10.109 -17.406 -12.727 1 83.5 49 ASP B O 1
ATOM 1412 N N . THR B 1 50 ? -7.922 -17.594 -12.461 1 84.69 50 THR B N 1
ATOM 1413 C CA . THR B 1 50 ? -8.031 -18.828 -11.711 1 84.69 50 THR B CA 1
ATOM 1414 C C . THR B 1 50 ? -7.715 -18.609 -10.234 1 84.69 50 THR B C 1
ATOM 1416 O O . THR B 1 50 ? -7.996 -19.469 -9.398 1 84.69 50 THR B O 1
ATOM 1419 N N . ALA B 1 51 ? -7.113 -17.469 -9.883 1 87.38 51 ALA B N 1
ATOM 1420 C CA . ALA B 1 51 ? -6.66 -17.172 -8.531 1 87.38 51 ALA B CA 1
ATOM 1421 C C . ALA B 1 51 ? -5.586 -18.156 -8.078 1 87.38 51 ALA B C 1
ATOM 1423 O O . ALA B 1 51 ? -5.445 -18.422 -6.883 1 87.38 51 ALA B O 1
ATOM 1424 N N . GLU B 1 52 ? -4.887 -18.672 -9.047 1 92.06 52 GLU B N 1
ATOM 1425 C CA . GLU B 1 52 ? -3.803 -19.594 -8.734 1 92.06 52 GLU B CA 1
ATOM 1426 C C . GLU B 1 52 ? -2.453 -18.891 -8.719 1 92.06 52 GLU B C 1
ATOM 1428 O O . GLU B 1 52 ? -2.211 -17.984 -9.523 1 92.06 52 GLU B O 1
ATOM 1433 N N . ILE B 1 53 ? -1.627 -19.406 -7.844 1 95.62 53 ILE B N 1
ATOM 1434 C CA . ILE B 1 53 ? -0.261 -18.891 -7.812 1 95.62 53 ILE B CA 1
ATOM 1435 C C . ILE B 1 53 ? 0.537 -19.484 -8.977 1 95.62 53 ILE B C 1
ATOM 1437 O O . ILE B 1 53 ? 0.646 -20.703 -9.109 1 95.62 53 ILE B O 1
ATOM 1441 N N . THR B 1 54 ? 1.052 -18.594 -9.805 1 95.5 54 THR B N 1
ATOM 1442 C CA . THR B 1 54 ? 1.823 -19.062 -10.945 1 95.5 54 THR B CA 1
ATOM 1443 C C . THR B 1 54 ? 3.312 -19.094 -10.617 1 95.5 54 THR B C 1
ATOM 1445 O O . THR B 1 54 ? 4.055 -19.922 -11.164 1 95.5 54 THR B O 1
ATOM 1448 N N . TRP B 1 55 ? 3.791 -18.219 -9.781 1 95.94 55 TRP B N 1
ATOM 1449 C CA . TRP B 1 55 ? 5.148 -18.312 -9.258 1 95.94 55 TRP B CA 1
ATOM 1450 C C . TRP B 1 55 ? 5.285 -17.531 -7.949 1 95.94 55 TRP B C 1
ATOM 1452 O O . TRP B 1 55 ? 4.41 -16.75 -7.598 1 95.94 55 TRP B O 1
ATOM 1462 N N . ARG B 1 56 ? 6.328 -17.906 -7.215 1 96.5 56 ARG B N 1
ATOM 1463 C CA . ARG B 1 56 ? 6.703 -17.312 -5.938 1 96.5 56 ARG B CA 1
ATOM 1464 C C . ARG B 1 56 ? 8.172 -16.891 -5.938 1 96.5 56 ARG B C 1
ATOM 1466 O O . ARG B 1 56 ? 9.031 -17.625 -6.422 1 96.5 56 ARG B O 1
ATOM 1473 N N . GLN B 1 57 ? 8.461 -15.695 -5.543 1 96.75 57 GLN B N 1
ATOM 1474 C CA . GLN B 1 57 ? 9.82 -15.164 -5.465 1 96.75 57 GLN B CA 1
ATOM 1475 C C . GLN B 1 57 ? 10.164 -14.742 -4.039 1 96.75 57 GLN B C 1
ATOM 1477 O O . GLN B 1 57 ? 9.68 -13.711 -3.559 1 96.75 57 GLN B O 1
ATOM 1482 N N . PRO B 1 58 ? 11.016 -15.531 -3.352 1 96.06 58 PRO B N 1
ATOM 1483 C CA . PRO B 1 58 ? 11.469 -15.086 -2.031 1 96.06 58 PRO B CA 1
ATOM 1484 C C . PRO B 1 58 ? 12.391 -13.875 -2.1 1 96.06 58 PRO B C 1
ATOM 1486 O O . PRO B 1 58 ? 13.195 -13.758 -3.025 1 96.06 58 PRO B O 1
ATOM 1489 N N . LEU B 1 59 ? 12.156 -12.969 -1.172 1 96.5 59 LEU B N 1
ATOM 1490 C CA . LEU B 1 59 ? 13 -11.781 -1.102 1 96.5 59 LEU B CA 1
ATOM 1491 C C . LEU B 1 59 ? 14.047 -11.922 0.002 1 96.5 59 LEU B C 1
ATOM 1493 O O . LEU B 1 59 ? 14.898 -11.055 0.171 1 96.5 59 LEU B O 1
ATOM 1497 N N . GLY B 1 60 ? 14.016 -12.938 0.721 1 88.38 60 GLY B N 1
ATOM 1498 C CA . GLY B 1 60 ? 14.836 -13.172 1.903 1 88.38 60 GLY B CA 1
ATOM 1499 C C . GLY B 1 60 ? 16.328 -13.047 1.635 1 88.38 60 GLY B C 1
ATOM 1500 O O . GLY B 1 60 ? 17.078 -12.656 2.52 1 88.38 60 GLY B O 1
ATOM 1501 N N . THR B 1 61 ? 16.75 -13.391 0.417 1 86.94 61 THR B N 1
ATOM 1502 C CA . THR B 1 61 ? 18.172 -13.383 0.125 1 86.94 61 THR B CA 1
ATOM 1503 C C . THR B 1 61 ? 18.719 -11.961 0.095 1 86.94 61 THR B C 1
ATOM 1505 O O . THR B 1 61 ? 19.906 -11.742 0.324 1 86.94 61 THR B O 1
ATOM 1508 N N . VAL B 1 62 ? 17.859 -11.016 -0.126 1 90 62 VAL B N 1
ATOM 1509 C CA . VAL B 1 62 ? 18.328 -9.633 -0.255 1 90 62 VAL B CA 1
ATOM 1510 C C . VAL B 1 62 ? 17.828 -8.812 0.932 1 90 62 VAL B C 1
ATOM 1512 O O . VAL B 1 62 ? 18.266 -7.672 1.126 1 90 62 VAL B O 1
ATOM 1515 N N . ALA B 1 63 ? 16.984 -9.383 1.729 1 89.06 63 ALA B N 1
ATOM 1516 C CA . ALA B 1 63 ? 16.438 -8.68 2.887 1 89.06 63 ALA B CA 1
ATOM 1517 C C . ALA B 1 63 ? 17.484 -8.523 3.982 1 89.06 63 ALA B C 1
ATOM 1519 O O . ALA B 1 63 ? 18.234 -9.461 4.262 1 89.06 63 ALA B O 1
ATOM 1520 N N . GLY B 1 64 ? 17.484 -7.328 4.574 1 85.88 64 GLY B N 1
ATOM 1521 C CA . GLY B 1 64 ? 18.5 -7.004 5.574 1 85.88 64 GLY B CA 1
ATOM 1522 C C . GLY B 1 64 ? 18.297 -7.754 6.879 1 85.88 64 GLY B C 1
ATOM 1523 O O . GLY B 1 64 ? 19.156 -7.699 7.766 1 85.88 64 GLY B O 1
ATOM 1524 N N . GLY B 1 65 ? 17.188 -8.461 7.027 1 86.25 65 GLY B N 1
ATOM 1525 C CA . GLY B 1 65 ? 16.938 -9.203 8.25 1 86.25 65 GLY B CA 1
ATOM 1526 C C . GLY B 1 65 ? 15.727 -10.117 8.141 1 86.25 65 GLY B C 1
ATOM 1527 O O . GLY B 1 65 ? 14.898 -9.961 7.242 1 86.25 65 G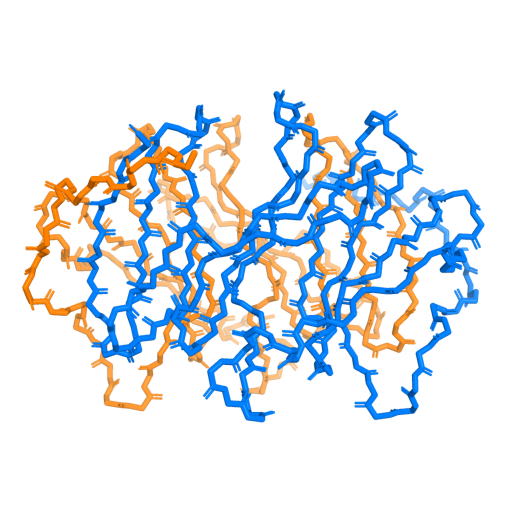LY B O 1
ATOM 1528 N N . PRO B 1 66 ? 15.711 -11.109 9.031 1 86.06 66 PRO B N 1
ATOM 1529 C CA . PRO B 1 66 ? 14.617 -12.078 9 1 86.06 66 PRO B CA 1
ATOM 1530 C C . PRO B 1 66 ? 13.258 -11.445 9.281 1 86.06 66 PRO B C 1
ATOM 1532 O O . PRO B 1 66 ? 12.227 -12.016 8.914 1 86.06 66 PRO B O 1
ATOM 1535 N N . ASP B 1 67 ? 13.281 -10.281 9.906 1 91.25 67 ASP B N 1
ATOM 1536 C CA . ASP B 1 67 ? 12.023 -9.641 10.281 1 91.25 67 ASP B CA 1
ATOM 1537 C C . ASP B 1 67 ? 11.609 -8.594 9.242 1 91.25 67 ASP B C 1
ATOM 1539 O O . ASP B 1 67 ? 10.656 -7.844 9.453 1 91.25 67 ASP B O 1
ATOM 1543 N N . SER B 1 68 ? 12.359 -8.641 8.141 1 95.12 68 SER B N 1
ATOM 1544 C CA . SER B 1 68 ? 12.062 -7.664 7.102 1 95.12 68 SER B CA 1
ATOM 1545 C C . SER B 1 68 ? 10.688 -7.918 6.484 1 95.12 68 SER B C 1
ATOM 1547 O O . SER B 1 68 ? 10.32 -9.062 6.23 1 95.12 68 SER B O 1
ATOM 1549 N N . VAL B 1 69 ? 9.922 -6.863 6.324 1 94.81 69 VAL B N 1
ATOM 1550 C CA . VAL B 1 69 ? 8.602 -6.977 5.711 1 94.81 69 VAL B CA 1
ATOM 1551 C C . VAL B 1 69 ? 8.508 -6.039 4.512 1 94.81 69 VAL B C 1
ATOM 1553 O O . VAL B 1 69 ? 9.227 -5.043 4.434 1 94.81 69 VAL B O 1
ATOM 1556 N N . VAL B 1 70 ? 7.664 -6.352 3.555 1 97.44 70 VAL B N 1
ATOM 1557 C CA . VAL B 1 70 ? 7.422 -5.496 2.396 1 97.44 70 VAL B CA 1
ATOM 1558 C C . VAL B 1 70 ? 6.605 -4.273 2.818 1 97.44 70 VAL B C 1
ATOM 1560 O O . VAL B 1 70 ? 5.551 -4.41 3.441 1 97.44 70 VAL B O 1
ATOM 1563 N N . THR B 1 71 ? 7.078 -3.1 2.469 1 96.88 71 THR B N 1
ATOM 1564 C CA . THR B 1 71 ? 6.41 -1.874 2.891 1 96.88 71 THR B CA 1
ATOM 1565 C C . THR B 1 71 ? 5.758 -1.178 1.699 1 96.88 71 THR B C 1
ATOM 1567 O O . THR B 1 71 ? 4.926 -0.284 1.875 1 96.88 71 THR B O 1
ATOM 1570 N N . SER B 1 72 ? 6.113 -1.581 0.518 1 97.12 72 SER B N 1
ATOM 1571 C CA . SER B 1 72 ? 5.477 -1.074 -0.695 1 97.12 72 SER B CA 1
ATOM 1572 C C . SER B 1 72 ? 5.613 -2.066 -1.846 1 97.12 72 SER B C 1
ATOM 1574 O O . SER B 1 72 ? 6.57 -2.84 -1.896 1 97.12 72 SER B O 1
ATOM 1576 N N . LEU B 1 73 ? 4.707 -2.094 -2.693 1 97.19 73 LEU B N 1
ATOM 1577 C CA . LEU B 1 73 ? 4.656 -2.92 -3.896 1 97.19 73 LEU B CA 1
ATOM 1578 C C . LEU B 1 73 ? 3.938 -2.189 -5.027 1 97.19 73 LEU B C 1
ATOM 1580 O O . LEU B 1 73 ? 2.75 -1.88 -4.918 1 97.19 73 LEU B O 1
ATOM 1584 N N . THR B 1 74 ? 4.68 -1.897 -6.059 1 94.12 74 THR B N 1
ATOM 1585 C CA . THR B 1 74 ? 4.109 -1.165 -7.184 1 94.12 74 THR B CA 1
ATOM 1586 C C . THR B 1 74 ? 4.574 -1.761 -8.508 1 94.12 74 THR B C 1
ATOM 1588 O O . THR B 1 74 ? 5.746 -2.109 -8.664 1 94.12 74 THR B O 1
ATOM 1591 N N . TYR B 1 75 ? 3.676 -1.885 -9.398 1 94 75 TYR B N 1
ATOM 1592 C CA . TYR B 1 75 ? 4.043 -2.352 -10.727 1 94 75 TYR B CA 1
ATOM 1593 C C . TYR B 1 75 ? 4.402 -1.183 -11.641 1 94 75 TYR B C 1
ATOM 1595 O O . TYR B 1 75 ? 3.648 -0.212 -11.742 1 94 75 TYR B O 1
ATOM 1603 N N . CYS B 1 76 ? 5.504 -1.338 -12.25 1 91.38 76 CYS B N 1
ATOM 1604 C CA . CYS B 1 76 ? 5.957 -0.354 -13.227 1 91.38 76 CYS B CA 1
ATOM 1605 C C . CYS B 1 76 ? 5.754 -0.863 -14.648 1 91.38 76 CYS B C 1
ATOM 1607 O O . CYS B 1 76 ? 6.477 -1.75 -15.109 1 91.38 76 CYS B O 1
ATOM 1609 N N . LEU B 1 77 ? 4.844 -0.228 -15.344 1 86.44 77 LEU B N 1
ATOM 1610 C CA . LEU B 1 77 ? 4.504 -0.657 -16.703 1 86.44 77 LEU B CA 1
ATOM 1611 C C . LEU B 1 77 ? 5.688 -0.458 -17.641 1 86.44 77 LEU B C 1
ATOM 1613 O O . LEU B 1 77 ? 6.035 -1.362 -18.406 1 86.44 77 LEU B O 1
ATOM 1617 N N . GLU B 1 78 ? 6.289 0.685 -17.484 1 85.25 78 GLU B N 1
ATOM 1618 C CA . GLU B 1 78 ? 7.363 1.028 -18.406 1 85.25 78 GLU B CA 1
ATOM 1619 C C . GLU B 1 78 ? 8.539 0.066 -18.266 1 85.25 78 GLU B C 1
ATOM 1621 O O . GLU B 1 78 ? 9.125 -0.353 -19.266 1 85.25 78 GLU B O 1
ATOM 1626 N N . ALA B 1 79 ? 8.867 -0.306 -17.078 1 87.38 79 ALA B N 1
ATOM 1627 C CA . ALA B 1 79 ? 10.016 -1.171 -16.828 1 87.38 79 ALA B CA 1
ATOM 1628 C C . ALA B 1 79 ? 9.594 -2.633 -16.734 1 87.38 79 ALA B C 1
ATOM 1630 O O . ALA B 1 79 ? 10.438 -3.521 -16.578 1 87.38 79 ALA B O 1
ATOM 1631 N N . GLU B 1 80 ? 8.305 -2.869 -16.859 1 89.94 80 GLU B N 1
ATOM 1632 C CA . GLU B 1 80 ? 7.723 -4.207 -16.797 1 89.94 80 GLU B CA 1
ATOM 1633 C C . GLU B 1 80 ? 8.234 -4.977 -15.578 1 89.94 80 GLU B C 1
ATOM 1635 O O . GLU B 1 80 ? 8.766 -6.078 -15.719 1 89.94 80 GLU B O 1
ATOM 1640 N N . GLY B 1 81 ? 8.031 -4.414 -14.484 1 95.19 81 GLY B N 1
ATOM 1641 C CA . GLY B 1 81 ? 8.5 -5.02 -13.25 1 95.19 81 GLY B CA 1
ATOM 1642 C C . GLY B 1 81 ? 7.883 -4.402 -12.008 1 95.19 81 GLY B C 1
ATOM 1643 O O . GLY B 1 81 ? 6.984 -3.564 -12.109 1 95.19 81 GLY B O 1
ATOM 1644 N N . LEU B 1 82 ? 8.375 -4.961 -10.898 1 96.31 82 LEU B N 1
ATOM 1645 C CA . LEU B 1 82 ? 7.832 -4.547 -9.609 1 96.31 82 LEU B CA 1
ATOM 1646 C C . LEU B 1 82 ? 8.859 -3.738 -8.82 1 96.31 82 LEU B C 1
ATOM 1648 O O . LEU B 1 82 ? 10.008 -4.156 -8.688 1 96.31 82 LEU B O 1
ATOM 1652 N N . SER B 1 83 ? 8.445 -2.602 -8.398 1 95.69 83 SER B N 1
ATOM 1653 C CA . SER B 1 83 ? 9.203 -1.861 -7.395 1 95.69 83 SER B CA 1
ATOM 1654 C C . SER B 1 83 ? 8.797 -2.262 -5.984 1 95.69 83 SER B C 1
ATOM 1656 O O . SER B 1 83 ? 7.609 -2.238 -5.645 1 95.69 83 SER B O 1
ATOM 1658 N N . ILE B 1 84 ? 9.773 -2.617 -5.141 1 97.06 84 ILE B N 1
ATOM 1659 C CA . ILE B 1 84 ? 9.516 -3.166 -3.814 1 97.06 84 ILE B CA 1
ATOM 1660 C C . ILE B 1 84 ? 10.398 -2.463 -2.785 1 97.06 84 ILE B C 1
ATOM 1662 O O . ILE B 1 84 ? 11.586 -2.215 -3.039 1 97.06 84 ILE B O 1
ATOM 1666 N N . SER B 1 85 ? 9.828 -2.129 -1.737 1 97.12 85 SER B N 1
ATOM 1667 C CA . SER B 1 85 ? 10.633 -1.654 -0.617 1 97.12 85 SER B CA 1
ATOM 1668 C C . SER B 1 85 ? 10.469 -2.559 0.601 1 97.12 85 SER B C 1
ATOM 1670 O O . SER B 1 85 ? 9.414 -3.158 0.8 1 97.12 85 SER B O 1
ATOM 1672 N N . LEU B 1 86 ? 11.508 -2.668 1.382 1 97.31 86 LEU B N 1
ATOM 1673 C CA . LEU B 1 86 ? 11.492 -3.467 2.602 1 97.31 86 LEU B CA 1
ATOM 1674 C C . LEU B 1 86 ? 11.672 -2.582 3.832 1 97.31 86 LEU B C 1
ATOM 1676 O O . LEU B 1 86 ? 12.312 -1.534 3.762 1 97.31 86 LEU B O 1
ATOM 1680 N N . SER B 1 87 ? 11.125 -3.062 4.918 1 96.38 87 SER B N 1
ATOM 1681 C CA . SER B 1 87 ? 11.227 -2.32 6.168 1 96.38 87 SER B CA 1
ATOM 1682 C C . SER B 1 87 ? 12.68 -2.152 6.602 1 96.38 87 SER B C 1
ATOM 1684 O O . SER B 1 87 ? 13.016 -1.197 7.305 1 96.38 87 SER B O 1
ATOM 1686 N N . SER B 1 88 ? 13.516 -3.064 6.156 1 96.19 88 SER B N 1
ATOM 1687 C CA . SER B 1 88 ? 14.93 -2.994 6.516 1 96.19 88 SER B CA 1
ATOM 1688 C C . SER B 1 88 ? 15.664 -1.945 5.684 1 96.19 88 SER B C 1
ATOM 1690 O O . SER B 1 88 ? 16.797 -1.587 5.992 1 96.19 88 SER B O 1
ATOM 1692 N N . GLY B 1 89 ? 15.023 -1.493 4.641 1 95.81 89 GLY B N 1
ATOM 1693 C CA . GLY B 1 89 ? 15.602 -0.357 3.943 1 95.81 89 GLY B CA 1
ATOM 1694 C C . GLY B 1 89 ? 15.883 -0.634 2.477 1 95.81 89 GLY B C 1
ATOM 1695 O O . GLY B 1 89 ? 16.047 0.295 1.684 1 95.81 89 GLY B O 1
ATOM 1696 N N . GLU B 1 90 ? 15.93 -1.871 2.045 1 95.44 90 GLU B N 1
ATOM 1697 C CA . GLU B 1 90 ? 16.281 -2.246 0.677 1 95.44 90 GLU B CA 1
ATOM 1698 C C . GLU B 1 90 ? 15.188 -1.829 -0.302 1 95.44 90 GLU B C 1
ATOM 1700 O O . GLU B 1 90 ? 14 -2.014 -0.03 1 95.44 90 GLU B O 1
ATOM 1705 N N . LEU B 1 91 ? 15.602 -1.203 -1.314 1 95.5 91 LEU B N 1
ATOM 1706 C CA . LEU B 1 91 ? 14.781 -0.938 -2.488 1 95.5 91 LEU B CA 1
ATOM 1707 C C . LEU B 1 91 ? 15.102 -1.916 -3.613 1 95.5 91 LEU B C 1
ATOM 1709 O O . LEU B 1 91 ? 16.25 -1.995 -4.059 1 95.5 91 LEU B O 1
ATOM 1713 N N . LEU B 1 92 ? 14.07 -2.611 -4 1 96.19 92 LEU B N 1
ATOM 1714 C CA . LEU B 1 92 ? 14.297 -3.699 -4.949 1 96.19 92 LEU B CA 1
ATOM 1715 C C . LEU B 1 92 ? 13.461 -3.502 -6.211 1 96.19 92 LEU B C 1
ATOM 1717 O O . LEU B 1 92 ? 12.43 -2.834 -6.176 1 96.19 92 LEU B O 1
ATOM 1721 N N . PHE B 1 93 ? 13.961 -3.982 -7.242 1 95.88 93 PHE B N 1
ATOM 1722 C CA . PHE B 1 93 ? 13.227 -4.086 -8.492 1 95.88 93 PHE B CA 1
ATOM 1723 C C . PHE B 1 93 ? 13.211 -5.523 -9 1 95.88 93 PHE B C 1
ATOM 1725 O O . PHE B 1 93 ? 14.266 -6.156 -9.109 1 95.88 93 PHE B O 1
ATOM 1732 N N . LEU B 1 94 ? 12.078 -6.023 -9.234 1 96.75 94 LEU B N 1
ATOM 1733 C CA . LEU B 1 94 ? 11.914 -7.383 -9.734 1 96.75 94 LEU B CA 1
ATOM 1734 C C . LEU B 1 94 ? 11.422 -7.379 -11.18 1 96.75 94 LEU B C 1
ATOM 1736 O O . LEU B 1 94 ? 10.312 -6.93 -11.453 1 96.75 94 LEU B O 1
ATOM 1740 N N . HIS B 1 95 ? 12.234 -7.812 -12.055 1 95.25 95 HIS B N 1
ATOM 1741 C CA . HIS B 1 95 ? 11.805 -8.039 -13.43 1 95.25 95 HIS B CA 1
ATOM 1742 C C . HIS B 1 95 ? 10.883 -9.25 -13.531 1 95.25 95 HIS B C 1
ATOM 1744 O O . HIS B 1 95 ? 11.32 -10.383 -13.328 1 95.25 95 HIS B O 1
ATOM 1750 N N . THR B 1 96 ? 9.68 -9 -13.812 1 93.75 96 THR B N 1
ATOM 1751 C CA . THR B 1 96 ? 8.68 -10.055 -13.656 1 93.75 96 THR B CA 1
ATOM 1752 C C . THR B 1 96 ? 8.828 -11.109 -14.75 1 93.75 96 THR B C 1
ATOM 1754 O O . THR B 1 96 ? 8.586 -12.297 -14.516 1 93.75 96 THR B O 1
ATOM 1757 N N . ALA B 1 97 ? 9.188 -10.695 -15.945 1 90.44 97 ALA B N 1
ATOM 1758 C CA . ALA B 1 97 ? 9.344 -11.648 -17.047 1 90.44 97 ALA B CA 1
ATOM 1759 C C . ALA B 1 97 ? 10.477 -12.625 -16.766 1 90.44 97 ALA B C 1
ATOM 1761 O O . ALA B 1 97 ? 10.305 -13.844 -16.922 1 90.44 97 ALA B O 1
ATOM 1762 N N . GLU B 1 98 ? 11.617 -12.156 -16.266 1 92.44 98 GLU B N 1
ATOM 1763 C CA . GLU B 1 98 ? 12.797 -12.984 -16.031 1 92.44 98 GLU B CA 1
ATOM 1764 C C . GLU B 1 98 ? 12.883 -13.406 -14.562 1 92.44 98 GLU B C 1
ATOM 1766 O O . GLU B 1 98 ? 13.711 -14.242 -14.195 1 92.44 98 GLU B O 1
ATOM 1771 N N . GLN B 1 99 ? 12.031 -12.875 -13.781 1 92.62 99 GLN B N 1
ATOM 1772 C CA . GLN B 1 99 ? 12.062 -13.094 -12.336 1 92.62 99 GLN B CA 1
ATOM 1773 C C . GLN B 1 99 ? 13.453 -12.812 -11.766 1 92.62 99 GLN B C 1
ATOM 1775 O O . GLN B 1 99 ? 14.008 -13.641 -11.039 1 92.62 99 GLN B O 1
ATOM 1780 N N . GLN B 1 100 ? 13.977 -11.805 -12.227 1 93.31 100 GLN B N 1
ATOM 1781 C CA . GLN B 1 100 ? 15.273 -11.344 -11.742 1 93.31 100 GLN B CA 1
ATOM 1782 C C . GLN B 1 100 ? 15.117 -10.211 -10.734 1 93.31 100 GLN B C 1
ATOM 1784 O O . GLN B 1 100 ? 14.445 -9.219 -11.008 1 93.31 100 GLN B O 1
ATOM 1789 N N . LEU B 1 101 ? 15.719 -10.422 -9.617 1 95.25 101 LEU B N 1
ATOM 1790 C CA . LEU B 1 101 ? 15.641 -9.469 -8.516 1 95.25 101 LEU B CA 1
ATOM 1791 C C . LEU B 1 101 ? 16.906 -8.617 -8.438 1 95.25 101 LEU B C 1
ATOM 1793 O O . LEU B 1 101 ? 18.016 -9.148 -8.477 1 95.25 101 LEU B O 1
ATOM 1797 N N . GLU B 1 102 ? 16.688 -7.32 -8.375 1 93.44 102 GLU B N 1
ATOM 1798 C CA . GLU B 1 102 ? 17.797 -6.375 -8.273 1 93.44 102 GLU B CA 1
ATOM 1799 C C . GLU B 1 102 ? 17.594 -5.426 -7.094 1 93.44 102 GLU B C 1
ATOM 1801 O O . GLU B 1 102 ? 16.484 -4.973 -6.836 1 93.44 102 GLU B O 1
ATOM 1806 N N . GLU B 1 103 ? 18.688 -5.211 -6.398 1 93.69 103 GLU B N 1
ATOM 1807 C CA . GLU B 1 103 ? 18.672 -4.148 -5.402 1 93.69 103 GLU B CA 1
ATOM 1808 C C . GLU B 1 103 ? 19.062 -2.807 -6.016 1 93.69 103 GLU B C 1
ATOM 1810 O O . GLU B 1 103 ? 20.141 -2.678 -6.598 1 93.69 103 GLU B O 1
ATOM 1815 N N . VAL B 1 104 ? 18.219 -1.862 -5.863 1 92.25 104 VAL B N 1
ATOM 1816 C CA . VAL B 1 104 ? 18.453 -0.586 -6.531 1 92.25 104 VAL B CA 1
ATOM 1817 C C . VAL B 1 104 ? 19 0.431 -5.535 1 92.25 104 VAL B C 1
ATOM 1819 O O . VAL B 1 104 ? 19.516 1.478 -5.93 1 92.25 104 VAL B O 1
ATOM 1822 N N . GLY B 1 105 ? 18.797 0.195 -4.25 1 91.75 105 GLY B N 1
ATOM 1823 C CA . GLY B 1 105 ? 19.312 1.068 -3.207 1 91.75 105 GLY B CA 1
ATOM 1824 C C . GLY B 1 105 ? 18.891 0.641 -1.813 1 91.75 105 GLY B C 1
ATOM 1825 O O . GLY B 1 105 ? 18.203 -0.372 -1.648 1 91.75 105 GLY B O 1
ATOM 1826 N N . VAL B 1 106 ? 19.484 1.429 -0.897 1 91.94 106 VAL B N 1
ATOM 1827 C CA . VAL B 1 106 ? 19.141 1.169 0.495 1 91.94 106 VAL B CA 1
ATOM 1828 C C . VAL B 1 106 ? 18.953 2.49 1.235 1 91.94 106 VAL B C 1
ATOM 1830 O O . VAL B 1 106 ? 19.75 3.41 1.099 1 91.94 106 VAL B O 1
ATOM 1833 N N . ILE B 1 107 ? 17.844 2.605 1.812 1 91.94 107 ILE B N 1
ATOM 1834 C CA . ILE B 1 107 ? 17.609 3.758 2.676 1 91.94 107 ILE B CA 1
ATOM 1835 C C . ILE B 1 107 ? 18.016 3.422 4.105 1 91.94 107 ILE B C 1
ATOM 1837 O O . ILE B 1 107 ? 17.453 2.52 4.727 1 91.94 107 ILE B O 1
ATOM 1841 N N . GLU B 1 108 ? 18.922 4.195 4.562 1 89.5 108 GLU B N 1
ATOM 1842 C CA . GLU B 1 108 ? 19.375 4 5.938 1 89.5 108 GLU B CA 1
ATOM 1843 C C . GLU B 1 108 ? 18.266 4.305 6.934 1 89.5 108 GLU B C 1
ATOM 1845 O O . GLU B 1 108 ? 17.547 5.293 6.785 1 89.5 108 GLU B O 1
ATOM 1850 N N . GLY B 1 109 ? 18.141 3.438 7.965 1 90.31 109 GLY B N 1
ATOM 1851 C CA . GLY B 1 109 ? 17.109 3.639 8.969 1 90.31 109 GLY B CA 1
ATOM 1852 C C . GLY B 1 109 ? 15.82 2.904 8.656 1 90.31 109 GLY B C 1
ATOM 1853 O O . GLY B 1 109 ? 14.891 2.9 9.469 1 90.31 109 GLY B O 1
ATOM 1854 N N . GLY B 1 110 ? 15.75 2.334 7.445 1 94.5 110 GLY B N 1
ATOM 1855 C CA . GLY B 1 110 ? 14.586 1.526 7.094 1 94.5 110 GLY B CA 1
ATOM 1856 C C . GLY B 1 110 ? 13.516 2.309 6.355 1 94.5 110 GLY B C 1
ATOM 1857 O O . GLY B 1 110 ? 13.633 3.525 6.195 1 94.5 110 GLY B O 1
ATOM 1858 N N . VAL B 1 111 ? 12.523 1.641 5.875 1 96.06 111 VAL B N 1
ATOM 1859 C CA . VAL B 1 111 ? 11.406 2.238 5.145 1 96.06 111 VAL B CA 1
ATOM 1860 C C . VAL B 1 111 ? 10.086 1.805 5.773 1 96.06 111 VAL B C 1
ATOM 1862 O O . VAL B 1 111 ? 9.727 0.626 5.727 1 96.06 111 VAL B O 1
ATOM 1865 N N . ALA B 1 112 ? 9.367 2.74 6.32 1 95.69 112 ALA B N 1
ATOM 1866 C CA . ALA B 1 112 ? 8.055 2.451 6.879 1 95.69 112 ALA B CA 1
ATOM 1867 C C . ALA B 1 112 ? 6.98 2.457 5.793 1 95.69 112 ALA B C 1
ATOM 1869 O O . ALA B 1 112 ? 6.059 1.639 5.816 1 95.69 112 ALA B O 1
ATOM 1870 N N . ALA B 1 113 ? 7.094 3.348 4.895 1 96.62 113 ALA B N 1
ATOM 1871 C CA . ALA B 1 113 ? 6.18 3.482 3.766 1 96.62 113 ALA B CA 1
ATOM 1872 C C . ALA B 1 113 ? 6.852 4.195 2.596 1 96.62 113 ALA B C 1
ATOM 1874 O O . ALA B 1 113 ? 7.77 4.996 2.793 1 96.62 113 ALA B O 1
ATOM 1875 N N . LEU B 1 114 ? 6.457 3.879 1.431 1 96.19 114 LEU B N 1
ATOM 1876 C CA . LEU B 1 114 ? 6.992 4.492 0.22 1 96.19 114 LEU B CA 1
ATOM 1877 C C . LEU B 1 114 ? 5.91 4.625 -0.846 1 96.19 114 LEU B C 1
ATOM 1879 O O . LEU B 1 114 ? 5.121 3.701 -1.056 1 96.19 114 LEU B O 1
ATOM 1883 N N . CYS B 1 115 ? 5.863 5.785 -1.464 1 94.5 115 CYS B N 1
ATOM 1884 C CA . CYS B 1 115 ? 4.871 6.008 -2.512 1 94.5 115 CYS B CA 1
ATOM 1885 C C . CYS B 1 115 ? 5.457 6.84 -3.646 1 94.5 115 CYS B C 1
ATOM 1887 O O . CYS B 1 115 ? 6.234 7.766 -3.406 1 94.5 115 CYS B O 1
ATOM 1889 N N . TRP B 1 116 ? 5.031 6.523 -4.77 1 90.69 116 TRP B N 1
ATOM 1890 C CA . TRP B 1 116 ? 5.504 7.184 -5.984 1 90.69 116 TRP B CA 1
ATOM 1891 C C . TRP B 1 116 ? 4.562 8.305 -6.395 1 90.69 116 TRP B C 1
ATOM 1893 O O . TRP B 1 116 ? 3.357 8.242 -6.141 1 90.69 116 TRP B O 1
ATOM 1903 N N . SER B 1 117 ? 5.203 9.242 -7.055 1 86.38 117 SER B N 1
ATOM 1904 C CA . SER B 1 117 ? 4.367 10.203 -7.766 1 86.38 117 SER B CA 1
ATOM 1905 C C . SER B 1 117 ? 3.621 9.539 -8.922 1 86.38 117 SER B C 1
ATOM 1907 O O . SER B 1 117 ? 4.031 8.484 -9.406 1 86.38 117 SER B O 1
ATOM 1909 N N . PRO B 1 118 ? 2.48 10.164 -9.328 1 80.12 118 PRO B N 1
ATOM 1910 C CA . PRO B 1 118 ? 1.684 9.562 -10.406 1 80.12 118 PRO B CA 1
ATOM 1911 C C . PRO B 1 118 ? 2.498 9.297 -11.664 1 80.12 118 PRO B C 1
ATOM 1913 O O . PRO B 1 118 ? 2.209 8.352 -12.406 1 80.12 118 PRO B O 1
ATOM 1916 N N . ASP B 1 119 ? 3.5 10.078 -11.852 1 79.56 119 ASP B N 1
ATOM 1917 C CA . ASP B 1 119 ? 4.277 9.922 -13.07 1 79.56 119 ASP B CA 1
ATOM 1918 C C . ASP B 1 119 ? 5.461 8.984 -12.852 1 79.56 119 ASP B C 1
ATOM 1920 O O . ASP B 1 119 ? 6.207 8.688 -13.789 1 79.56 119 ASP B O 1
ATOM 1924 N N . GLY B 1 120 ? 5.695 8.531 -11.625 1 83 120 GLY B N 1
ATOM 1925 C CA . GLY B 1 120 ? 6.738 7.562 -11.312 1 83 120 GLY B CA 1
ATOM 1926 C C . GLY B 1 120 ? 8.133 8.164 -11.312 1 83 120 GLY B C 1
ATOM 1927 O O . GLY B 1 120 ? 9.125 7.441 -11.258 1 83 120 GLY B O 1
ATOM 1928 N N . GLU B 1 121 ? 8.266 9.453 -11.281 1 83.94 121 GLU B N 1
ATOM 1929 C CA . GLU B 1 121 ? 9.562 10.102 -11.391 1 83.94 121 GLU B CA 1
ATOM 1930 C C . GLU B 1 121 ? 10.172 10.352 -10.016 1 83.94 121 GLU B C 1
ATOM 1932 O O . GLU B 1 121 ? 11.398 10.375 -9.859 1 83.94 121 GLU B O 1
ATOM 1937 N N . VAL B 1 122 ? 9.344 10.555 -9.117 1 88.38 122 VAL B N 1
ATOM 1938 C CA . VAL B 1 122 ? 9.789 10.859 -7.762 1 88.38 122 VAL B CA 1
ATOM 1939 C C . VAL B 1 122 ? 9.016 10 -6.762 1 88.38 122 VAL B C 1
ATOM 1941 O O . VAL B 1 122 ? 7.863 9.625 -7.016 1 88.38 122 VAL B O 1
ATOM 1944 N N . PHE B 1 123 ? 9.727 9.664 -5.688 1 91.56 123 PHE B N 1
ATOM 1945 C CA . PHE B 1 123 ? 8.984 8.977 -4.633 1 91.56 123 PHE B CA 1
ATOM 1946 C C . PHE B 1 123 ? 9.305 9.586 -3.271 1 91.56 123 PHE B C 1
ATOM 1948 O O . PHE B 1 123 ? 10.375 10.164 -3.074 1 91.56 123 PHE B O 1
ATOM 1955 N N . ALA B 1 124 ? 8.305 9.508 -2.408 1 93.38 124 ALA B N 1
ATOM 1956 C CA . ALA B 1 124 ? 8.461 9.859 -1 1 93.38 124 ALA B CA 1
ATOM 1957 C C . ALA B 1 124 ? 8.586 8.617 -0.131 1 93.38 124 ALA B C 1
ATOM 1959 O O . ALA B 1 124 ? 7.852 7.641 -0.315 1 93.38 124 ALA B O 1
ATOM 1960 N N . ALA B 1 125 ? 9.539 8.633 0.737 1 94.69 125 ALA B N 1
ATOM 1961 C CA . ALA B 1 125 ? 9.734 7.555 1.698 1 94.69 125 ALA B CA 1
ATOM 1962 C C . ALA B 1 125 ? 9.656 8.07 3.131 1 94.69 125 ALA B C 1
ATOM 1964 O O . ALA B 1 125 ? 10.133 9.172 3.428 1 94.69 125 ALA B O 1
ATOM 1965 N N . VAL B 1 126 ? 9 7.352 3.883 1 94.69 126 VAL B N 1
ATOM 1966 C CA . VAL B 1 126 ? 9.008 7.586 5.324 1 94.69 126 VAL B CA 1
ATOM 1967 C C . VAL B 1 126 ? 9.891 6.551 6.016 1 94.69 126 VAL B C 1
ATOM 1969 O O . VAL B 1 126 ? 9.68 5.344 5.863 1 94.69 126 VAL B O 1
ATOM 1972 N N . SER B 1 127 ? 10.883 7.008 6.723 1 93 127 SER B N 1
ATOM 1973 C CA . SER B 1 127 ? 11.797 6.086 7.387 1 93 127 SER B CA 1
ATOM 1974 C C . SER B 1 127 ? 11.164 5.477 8.633 1 93 127 SER B C 1
ATOM 1976 O O . SER B 1 127 ? 10.062 5.863 9.031 1 93 127 SER B O 1
ATOM 1978 N N . GLY B 1 128 ? 11.875 4.496 9.219 1 87.31 128 GLY B N 1
ATOM 1979 C CA . GLY B 1 128 ? 11.422 3.91 10.469 1 87.31 128 GLY B CA 1
ATOM 1980 C C . GLY B 1 128 ? 11.281 4.926 11.586 1 87.31 128 GLY B C 1
ATOM 1981 O O . GLY B 1 128 ? 10.453 4.758 12.484 1 87.31 128 GLY B O 1
ATOM 1982 N N . ALA B 1 129 ? 12.031 5.996 11.555 1 84.88 129 ALA B N 1
ATOM 1983 C CA . ALA B 1 129 ? 11.977 7.055 12.562 1 84.88 129 ALA B CA 1
ATOM 1984 C C . ALA B 1 129 ? 11 8.148 12.148 1 84.88 129 ALA B C 1
ATOM 1986 O O . ALA B 1 129 ? 11.023 9.258 12.703 1 84.88 129 ALA B O 1
ATOM 1987 N N . SER B 1 130 ? 10.227 7.875 11.117 1 87.81 130 SER B N 1
ATOM 1988 C CA . SER B 1 130 ? 9.18 8.758 10.617 1 87.81 130 SER B CA 1
ATOM 1989 C C . SER B 1 130 ? 9.773 10.016 9.984 1 87.81 130 SER B C 1
ATOM 1991 O O . SER B 1 130 ? 9.164 11.094 10.047 1 87.81 130 SER B O 1
ATOM 1993 N N . LYS B 1 131 ? 11.008 9.875 9.516 1 90.06 131 LYS B N 1
ATOM 1994 C CA . LYS B 1 131 ? 11.594 10.93 8.688 1 90.06 131 LYS B CA 1
ATOM 1995 C C . LYS B 1 131 ? 11.102 10.836 7.25 1 90.06 131 LYS B C 1
ATOM 1997 O O . LYS B 1 131 ? 11 9.734 6.691 1 90.06 131 LYS B O 1
ATOM 2002 N N . LEU B 1 132 ? 10.883 12.008 6.68 1 92.31 132 LEU B N 1
ATOM 2003 C CA . LEU B 1 132 ? 10.414 12.055 5.301 1 92.31 132 LEU B CA 1
ATOM 2004 C C . LEU B 1 132 ? 11.562 12.336 4.34 1 92.31 132 LEU B C 1
ATOM 2006 O O . LEU B 1 132 ? 12.383 13.227 4.586 1 92.31 132 LEU B O 1
ATOM 2010 N N . LEU B 1 133 ? 11.625 11.547 3.322 1 92.44 133 LEU B N 1
ATOM 2011 C CA . LEU B 1 133 ? 12.617 11.703 2.266 1 92.44 133 LEU B CA 1
ATOM 2012 C C . LEU B 1 133 ? 11.953 11.773 0.897 1 92.44 133 LEU B C 1
ATOM 2014 O O . LEU B 1 133 ? 10.984 11.055 0.638 1 92.44 133 LEU B O 1
ATOM 2018 N N . LEU B 1 134 ? 12.422 12.641 0.105 1 90.69 134 LEU B N 1
ATOM 2019 C CA . LEU B 1 134 ? 12 12.719 -1.291 1 90.69 134 LEU B CA 1
ATOM 2020 C C . LEU B 1 134 ? 13.141 12.328 -2.223 1 90.69 134 LEU B C 1
ATOM 2022 O O . LEU B 1 134 ? 14.242 12.875 -2.121 1 90.69 134 LEU B O 1
ATOM 2026 N N . MET B 1 135 ? 12.789 11.359 -3.045 1 91.12 135 MET B N 1
ATOM 2027 C CA . MET B 1 135 ? 13.805 10.844 -3.957 1 91.12 135 MET B CA 1
ATOM 2028 C C . MET B 1 135 ? 13.305 10.867 -5.398 1 91.12 135 MET B C 1
ATOM 2030 O O . MET B 1 135 ? 12.102 10.891 -5.641 1 91.12 135 MET B O 1
ATOM 2034 N N . SER B 1 136 ? 14.305 10.883 -6.297 1 88.06 136 SER B N 1
ATOM 2035 C CA . SER B 1 136 ? 13.961 10.844 -7.715 1 88.06 136 SER B CA 1
ATOM 2036 C C . SER B 1 136 ? 14.852 9.859 -8.469 1 88.06 136 SER B C 1
ATOM 2038 O O . SER B 1 136 ? 15.93 9.5 -7.996 1 88.06 136 SER B O 1
ATOM 2040 N N . LYS B 1 137 ? 14.281 9.375 -9.547 1 77.44 137 LYS B N 1
ATOM 2041 C CA . LYS B 1 137 ? 15.047 8.523 -10.461 1 77.44 137 LYS B CA 1
ATOM 2042 C C . LYS B 1 137 ? 16.047 9.352 -11.266 1 77.44 137 LYS B C 1
ATOM 2044 O O . LYS B 1 137 ? 15.805 10.531 -11.531 1 77.44 137 LYS B O 1
#

Organism: Haematococcus lacustris (NCBI:txid44745)

Secondary structure (DSSP, 8-state):
----EEEEEEEEEP---TT--EEEEEEETTTTEEEEEETTSEEEEEETTT--EEEEEE-TTT-SSTT--EEEEEEETTTTEEEEEETTSEEEEEETTTTEEEEEEE-TT--SEEEE-TTSSEEEEE-TT-EEEEEE-/----EEEEEEEEEP---TT--EEEEEEETTTTEEEEEETTSEEEEEETTT--EEEEEE-TTT-SSTT--EEEEEEETTTTEEEEEETTSEEEEEETTTTEEEEEEE-TT--SEEEE-TTSSEEEEE-TT-EEEEEE-

Sequence (274 aa):
MKNLVLQRDWQRGIALHPDEFVVHCCTCAAEQCLYLATSYCDILRVAADTAEITWRQPLGTVAGGPDSVVTSLTYCLEAEGLSISLSSGELLFLHTAEQQLEEVGVIEGGVAALCWSPDGEVFAAVSGASKLLLMSKMKNLVLQRDWQRGIALHPDEFVVHCCTCAAEQCLYLATSYCDILRVAADTAEITWRQPLGTVAGGPDSVVTSLTYCLEAEGLSISLSSGELLFLHTAEQQLEEVGVIEGGVAALCWSPDGEVFAAVSGASKLLLMSK

Foldseek 3Di:
DPDDDDDDDLVDAEDDDPPKDFDDKDDDPPQQWIWTAIQQQKIFIAHNVNRYTPDIGHPVVVDPDRRKGWADWDADPVQCWIWIFIQQFWTWTANPVVRDIDTPDGDPQGFNHKDADPVRAKMWTQHPVRDIDIGGD/DPDDDDDDDLVDAEDDDPPKDFDDKDDDPPQQWIWTAIQQQKIFIAHNVNRYTPDIGHPVVVDPDRRKGWADWDADPVQCWIWTFIQQFWTWTANPVVRDIDTPDGDPQGFNHKDADPVRAKMWTQHPVRDIDIGGD

Radius of gyration: 17.38 Å; Cα contacts (8 Å, |Δi|>4): 730; chains: 2; bounding box: 44×43×39 Å

Nearest PDB structures (foldseek):
  8ptx-assembly1_A  TM=8.587E-01  e=6.339E-07  Homo sapiens
  8pu0-assembly1_A  TM=8.546E-01  e=2.195E-06  Homo sapiens
  8ptz-assembly1_A  TM=8.397E-01  e=1.971E-06  Homo sapiens
  8pty-assembly1_A  TM=8.442E-01  e=2.934E-05  Homo sapiens
  4j0w-assembly1_A  TM=6.987E-01  e=3.789E-03  Homo sapiens

InterPro domains:
  IPR006849 Elongator complex protein 1 [PTHR12747] (1-137)
  IPR056164 ELP1, first N-terminal beta-propeller [PF04762] (44-137)
  IPR060769 EIF3B-like, beta-propeller domain superfamily [SSF69322] (19-130)